Protein AF-A0AAW1JHN3-F1 (afdb_monomer)

Nearest PDB structures (foldseek):
  8clk-assembly1_A  TM=7.741E-01  e=1.069E-08  Homo sapiens
  2z9o-assembly1_B  TM=3.589E-01  e=1.673E+00  Escherichia coli K-12
  6tut-assembly1_O  TM=3.399E-01  e=1.581E+00  Saccharomyces cerevisiae S288C

Secondary structure (DSSP, 8-state):
-------PPPGGGTT-HHHHHHHHHHHHHHHHHHHHHHHHHEEE----HHHHHHHHHHTT--HHHHHHHHHHHHHHHHTGGG-EEHHHHHHHH----SSS-HHHHHHHHHHTTSEEEE-SSS-EEEEGGGGGGTEEE---S--TT---TTSS-EEEEP-TTB-TTS-B-HHHHHHHHHHHHHHHHHSTT-BHHHHHHHTTTS-HHHHHHHHHHHHHTTSEEEEEEE-SS---TTS--PPPEEEE--TTS-TTTEEEEE-TTHHHHHHHTTSS--------S--

Foldseek 3Di:
DDPPPQDADPPVLPPDPVLVVLLVLLQVLLVVLVVVLLLQFKQAPDDDLVVLVVVCVVVVHDPVLSVVLVVQLVVQVVVALVAAFLQRVCVVPVDPDPPDDPQVSVVSCSNVRQWHWDAQQGTGTHGSVRCPVFWADQDPDDPPPDCPPDDRRITGGDDPQADPLQFGNVVRLLVVLCVLLVVCVVPPFDFLVNSCVVPVVDGSRNVVSSVVSLVSLVFKFKWFWDQPDDDDPPDDDTDTDIDGDTSSDDRRRITMGGDPCSVSSSSSNVPPDPDRPPPRSDD

InterPro domains:
  IPR044210 Transcription factor Tfc3-like [PTHR15180] (71-239)

Organism: Popillia japonica (NCBI:txid7064)

Mean predicted aligned error: 10.43 Å

Radius of gyration: 20.86 Å; Cα contacts (8 Å, |Δi|>4): 362; chains: 1; bounding box: 58×56×59 Å

Solvent-accessible surface area (backbone atoms only — not comparable to full-atom values): 16552 Å² total; per-residue (Å²): 135,80,77,82,82,69,80,66,82,58,74,90,52,63,89,38,72,72,49,53,50,48,38,55,50,22,46,57,40,46,52,51,46,49,52,51,50,46,60,72,25,52,46,61,77,76,83,51,74,65,56,54,50,52,56,38,46,76,75,64,42,52,78,64,52,48,52,48,50,54,50,51,52,54,51,28,50,72,52,37,76,77,23,38,41,34,64,58,50,45,72,75,56,74,59,87,52,97,78,53,54,67,64,56,58,52,51,47,39,37,72,75,44,50,32,48,84,43,48,72,86,56,54,19,41,27,32,54,94,43,37,73,86,63,35,46,73,73,72,81,94,66,68,91,86,71,83,68,95,64,88,78,58,46,29,38,43,82,46,100,34,46,45,92,77,48,25,55,39,54,70,57,43,50,52,51,46,49,56,52,49,54,48,40,67,74,40,67,66,42,32,47,49,59,52,41,66,73,45,66,91,53,42,44,46,58,54,50,50,46,50,51,50,36,34,68,56,64,25,34,47,59,28,26,70,45,75,85,59,91,78,51,102,83,51,76,91,74,75,67,46,83,40,76,54,53,88,63,56,57,49,82,57,28,33,40,46,62,44,97,58,20,71,59,43,56,45,18,62,62,64,78,78,80,61,71,52,82,58,42,86,65,133

Structure (mmCIF, N/CA/C/O backbone):
data_AF-A0AAW1JHN3-F1
#
_entry.id   AF-A0AAW1JHN3-F1
#
loop_
_atom_site.group_PDB
_atom_site.id
_atom_site.type_symbol
_atom_site.label_atom_id
_atom_site.label_alt_id
_atom_site.label_comp_id
_atom_site.label_asym_id
_atom_site.label_entity_id
_atom_site.label_seq_id
_atom_site.pdbx_PDB_ins_code
_atom_site.Cartn_x
_atom_s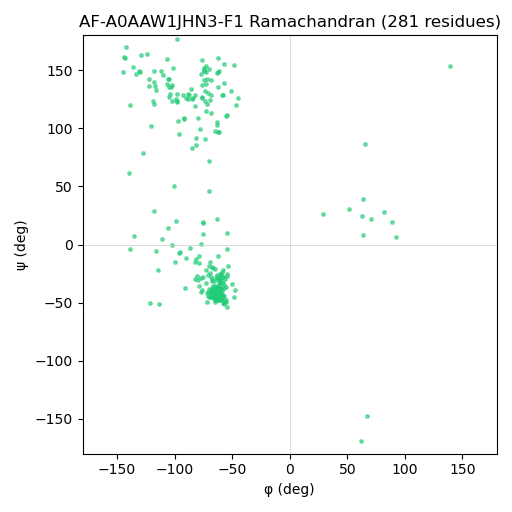ite.Cartn_y
_atom_site.Cartn_z
_atom_site.occupancy
_atom_site.B_iso_or_equiv
_atom_site.auth_seq_id
_atom_site.auth_comp_id
_atom_site.auth_asym_id
_atom_site.auth_atom_id
_atom_site.pdbx_PDB_model_num
ATOM 1 N N . MET A 1 1 ? 13.047 -5.667 31.909 1.00 31.97 1 MET A N 1
ATOM 2 C CA . MET A 1 1 ? 12.194 -6.796 31.485 1.00 31.97 1 MET A CA 1
ATOM 3 C C . MET A 1 1 ? 10.774 -6.249 31.374 1.00 31.97 1 MET A C 1
ATOM 5 O O . MET A 1 1 ? 10.086 -6.163 32.379 1.00 31.97 1 MET A O 1
ATOM 9 N N . TYR A 1 2 ? 10.387 -5.714 30.212 1.00 25.95 2 TYR A N 1
ATOM 10 C CA . TYR A 1 2 ? 9.008 -5.248 30.026 1.00 25.95 2 TYR A CA 1
ATOM 11 C C . TYR A 1 2 ? 8.131 -6.484 29.817 1.00 25.95 2 TYR A C 1
ATOM 13 O O . TYR A 1 2 ? 8.484 -7.304 28.964 1.00 25.95 2 TYR A O 1
ATOM 21 N N . PRO A 1 3 ? 7.042 -6.669 30.583 1.00 33.47 3 PRO A N 1
ATOM 22 C CA . PRO A 1 3 ? 6.115 -7.749 30.302 1.00 33.47 3 PRO A CA 1
ATOM 23 C C . PRO A 1 3 ? 5.601 -7.524 28.883 1.00 33.47 3 PRO A C 1
ATOM 25 O O . PRO A 1 3 ? 5.195 -6.415 28.535 1.00 33.47 3 PRO A O 1
ATOM 28 N N . SER A 1 4 ? 5.669 -8.553 28.038 1.00 38.16 4 SER A N 1
ATOM 29 C CA . SER A 1 4 ? 5.004 -8.513 26.745 1.00 38.16 4 SER A CA 1
ATOM 30 C C . SER A 1 4 ? 3.514 -8.366 27.026 1.00 38.16 4 SER A C 1
ATOM 32 O O . SER A 1 4 ? 2.839 -9.351 27.324 1.00 38.16 4 SER A O 1
ATOM 34 N N . SER A 1 5 ? 3.001 -7.140 26.984 1.00 37.91 5 SER A N 1
ATOM 35 C CA . SER A 1 5 ? 1.572 -6.862 27.015 1.00 37.91 5 SER A CA 1
ATOM 36 C C . SER A 1 5 ? 0.995 -7.319 25.680 1.00 37.91 5 SER A C 1
ATOM 38 O O . SER A 1 5 ? 0.702 -6.533 24.783 1.00 37.91 5 SER A O 1
ATOM 40 N N . THR A 1 6 ? 0.929 -8.633 25.501 1.00 50.59 6 THR A N 1
ATOM 41 C CA . THR A 1 6 ? 0.176 -9.275 24.439 1.00 50.59 6 THR A CA 1
ATOM 42 C C . THR A 1 6 ? -1.279 -8.934 24.684 1.00 50.59 6 THR A C 1
ATOM 44 O O . THR A 1 6 ? -1.886 -9.472 25.610 1.00 50.59 6 THR A O 1
ATOM 47 N N . PHE A 1 7 ? -1.819 -8.030 23.870 1.00 52.81 7 PHE A N 1
ATOM 48 C CA . PHE A 1 7 ? -3.255 -7.842 23.761 1.00 52.81 7 PHE A CA 1
ATOM 49 C C . PHE A 1 7 ? -3.868 -9.203 23.413 1.00 52.81 7 PHE A C 1
ATOM 51 O O . PHE A 1 7 ? -3.603 -9.758 22.345 1.00 52.81 7 PHE A O 1
ATOM 58 N N . ARG A 1 8 ? -4.594 -9.784 24.367 1.00 58.41 8 ARG A N 1
ATOM 59 C CA . ARG A 1 8 ? -5.430 -10.965 24.164 1.00 58.41 8 ARG A CA 1
ATOM 60 C C . ARG A 1 8 ? -6.862 -10.471 24.096 1.00 58.41 8 ARG A C 1
ATOM 62 O O . ARG A 1 8 ? -7.255 -9.630 24.904 1.00 58.41 8 ARG A O 1
ATOM 69 N N . ILE A 1 9 ? -7.619 -10.979 23.130 1.00 62.81 9 ILE A N 1
ATOM 70 C CA . ILE A 1 9 ? -9.059 -10.730 23.081 1.00 62.81 9 ILE A CA 1
ATOM 71 C C . ILE A 1 9 ? -9.640 -11.233 24.409 1.00 62.81 9 ILE A C 1
ATOM 73 O O . ILE A 1 9 ? -9.312 -12.356 24.796 1.00 62.81 9 ILE A O 1
ATOM 77 N N . PRO A 1 10 ? -10.431 -10.418 25.129 1.00 65.88 10 PRO A N 1
ATOM 78 C CA . PRO A 1 10 ? -11.043 -10.832 26.384 1.00 65.88 10 PRO A CA 1
ATOM 79 C C . PRO A 1 10 ? -11.776 -12.166 26.231 1.00 65.88 10 PRO A C 1
ATOM 81 O O . PRO A 1 10 ? -12.582 -12.316 25.312 1.00 65.88 10 PRO A O 1
ATOM 84 N N . ASP A 1 11 ? -11.551 -13.105 27.153 1.00 65.88 11 ASP A N 1
ATOM 85 C CA . ASP A 1 11 ? -12.161 -14.445 27.107 1.00 65.88 11 ASP A CA 1
ATOM 86 C C . ASP A 1 11 ? -13.703 -14.392 27.089 1.00 65.88 11 ASP A C 1
ATOM 88 O O . ASP A 1 11 ? -14.361 -15.294 26.585 1.00 65.88 11 ASP A O 1
ATOM 92 N N . THR A 1 12 ? -14.289 -13.286 27.558 1.00 69.56 12 THR A N 1
ATOM 93 C CA . THR A 1 12 ? -15.733 -12.997 27.541 1.00 69.56 12 THR A CA 1
ATOM 94 C C . THR A 1 12 ? -16.321 -12.740 26.149 1.00 69.56 12 THR A C 1
ATOM 96 O O . THR A 1 12 ? -17.544 -12.713 25.988 1.00 69.56 12 THR A O 1
ATOM 99 N N . LEU A 1 13 ? -15.474 -12.492 25.151 1.00 63.91 13 LEU A N 1
ATOM 100 C CA . LEU A 1 13 ? -15.871 -12.256 23.763 1.00 63.91 13 LEU A CA 1
ATOM 101 C C . LEU A 1 13 ? -15.703 -13.507 22.890 1.00 63.91 13 LEU A C 1
ATOM 103 O O . LEU A 1 13 ? -16.266 -13.561 21.800 1.00 63.91 13 LEU A O 1
ATOM 107 N N . ILE A 1 14 ? -14.962 -14.508 23.365 1.00 63.03 14 ILE A N 1
ATOM 108 C CA . ILE A 1 14 ? -14.702 -15.755 22.642 1.00 63.03 14 ILE A CA 1
ATOM 109 C C . ILE A 1 14 ? -15.975 -16.621 22.664 1.00 63.03 14 ILE A C 1
ATOM 111 O O . ILE A 1 14 ? -16.586 -16.791 23.716 1.00 63.03 14 ILE A O 1
ATOM 115 N N . GLY A 1 15 ? -16.387 -17.149 21.506 1.00 64.31 15 GLY A N 1
ATOM 116 C CA . GLY A 1 15 ? -17.610 -17.954 21.354 1.00 64.31 15 GLY A CA 1
ATOM 117 C C . GLY A 1 15 ? -18.867 -17.168 20.967 1.00 64.31 15 GLY A C 1
ATOM 118 O O . GLY A 1 15 ? -19.956 -17.733 20.940 1.00 64.31 15 GLY A O 1
ATOM 119 N N . LYS A 1 16 ? -18.749 -15.864 20.677 1.00 76.38 16 LYS A N 1
ATOM 120 C CA . LYS A 1 16 ? -19.809 -15.106 19.996 1.00 76.38 16 LYS A CA 1
ATOM 121 C C . LYS A 1 16 ? -19.612 -15.207 18.486 1.00 76.38 16 LYS A C 1
ATOM 123 O O . LYS A 1 16 ? -18.533 -14.861 18.010 1.00 76.38 16 LYS A O 1
ATOM 128 N N . ASP A 1 17 ? -20.665 -15.563 17.752 1.00 77.50 17 ASP A N 1
ATOM 129 C CA . ASP A 1 17 ? -20.629 -15.778 16.294 1.00 77.50 17 ASP A CA 1
ATOM 130 C C . ASP A 1 17 ? -19.942 -14.632 15.529 1.00 77.50 17 ASP A C 1
ATOM 132 O O . ASP A 1 17 ? -19.050 -14.859 14.715 1.00 77.50 17 ASP A O 1
ATOM 136 N N . TRP A 1 18 ? -20.271 -13.379 15.864 1.00 75.69 18 TRP A N 1
ATOM 137 C CA . TRP A 1 18 ? -19.684 -12.198 15.218 1.00 75.69 18 TRP A CA 1
ATOM 138 C C . TRP A 1 18 ? -18.190 -11.997 15.532 1.00 75.69 18 TRP A C 1
ATOM 140 O O . TRP A 1 18 ? -17.460 -11.418 14.731 1.00 75.69 18 TRP A O 1
ATOM 150 N N . VAL A 1 19 ? -17.707 -12.457 16.691 1.00 74.56 19 VAL A N 1
ATOM 151 C CA . VAL A 1 19 ? -16.279 -12.389 17.050 1.00 74.56 19 VAL A CA 1
ATOM 152 C C . VAL A 1 19 ? -15.513 -13.471 16.304 1.00 74.56 19 VAL A C 1
ATOM 154 O O . VAL A 1 19 ? -14.425 -13.206 15.804 1.00 74.56 19 VAL A O 1
ATOM 157 N N . GLU A 1 20 ? -16.074 -14.673 16.183 1.00 74.69 20 GLU A N 1
ATOM 158 C CA . GLU A 1 20 ? -15.456 -15.758 15.416 1.00 74.69 20 GLU A CA 1
ATOM 159 C C . GLU A 1 20 ? -15.352 -15.425 13.925 1.00 74.69 20 GLU A C 1
ATOM 161 O O . GLU A 1 20 ? -14.332 -15.720 13.300 1.00 74.69 20 GLU A O 1
ATOM 166 N N . GLU A 1 21 ? -16.348 -14.732 13.375 1.00 79.38 21 GLU A N 1
ATOM 167 C CA . GLU A 1 21 ? -16.303 -14.200 12.014 1.00 79.38 21 GLU A CA 1
ATOM 168 C C . GLU A 1 21 ? -15.166 -13.181 11.833 1.00 79.38 21 GLU A C 1
ATOM 170 O O . GLU A 1 21 ? -14.357 -13.317 10.915 1.00 79.38 21 GLU A O 1
ATOM 175 N N . ILE A 1 22 ? -15.028 -12.216 12.751 1.00 77.00 22 ILE A N 1
ATOM 176 C CA . ILE A 1 22 ? -13.914 -11.249 12.738 1.00 77.00 22 ILE A CA 1
ATOM 177 C C . ILE A 1 22 ? -12.564 -11.966 12.826 1.00 77.00 22 ILE A C 1
ATOM 179 O O . ILE A 1 22 ? -11.616 -11.589 12.139 1.00 77.00 22 ILE A O 1
ATOM 183 N N . LEU A 1 23 ? -12.465 -13.010 13.648 1.00 73.94 23 LEU A N 1
ATOM 184 C CA . LEU A 1 23 ? -11.237 -13.783 13.816 1.00 73.94 23 LEU A CA 1
ATOM 185 C C . LEU A 1 23 ? -10.870 -14.574 12.561 1.00 73.94 23 LEU A C 1
ATOM 187 O O . LEU A 1 23 ? -9.705 -14.597 12.164 1.00 73.94 23 LEU A O 1
ATOM 191 N N . LYS A 1 24 ? -11.859 -15.195 11.915 1.00 76.69 24 LYS A N 1
ATOM 192 C CA . LYS A 1 24 ? -11.666 -15.914 10.655 1.00 76.69 24 LYS A CA 1
ATOM 193 C C . LYS A 1 24 ? -11.247 -14.956 9.538 1.00 76.69 24 LYS A C 1
ATOM 195 O O . LYS A 1 24 ? -10.279 -15.238 8.835 1.00 76.69 24 LYS A O 1
ATOM 200 N N . ASN A 1 25 ? -11.919 -13.811 9.428 1.00 81.00 25 ASN A N 1
ATOM 201 C CA . ASN A 1 25 ? -11.620 -12.788 8.425 1.00 81.00 25 ASN A CA 1
ATOM 202 C C . ASN A 1 25 ? -10.249 -12.142 8.661 1.00 81.00 25 ASN A C 1
ATOM 204 O O . ASN A 1 25 ? -9.503 -11.922 7.711 1.00 81.00 25 ASN A O 1
ATOM 208 N N . GLY A 1 26 ? -9.878 -11.898 9.921 1.00 76.25 26 GLY A N 1
ATOM 209 C CA . GLY A 1 26 ? -8.575 -11.340 10.283 1.00 76.25 26 GLY A CA 1
ATOM 210 C C . GLY A 1 26 ? -7.397 -12.213 9.847 1.00 76.25 26 GLY A C 1
ATOM 211 O O . GLY A 1 26 ? -6.343 -11.681 9.510 1.00 76.25 26 GLY A O 1
ATOM 212 N N . ARG A 1 27 ? -7.574 -13.541 9.792 1.00 74.19 27 ARG A N 1
ATOM 213 C CA . ARG A 1 27 ? -6.534 -14.465 9.319 1.00 74.19 27 ARG A CA 1
ATOM 214 C C . ARG A 1 27 ? -6.324 -14.372 7.810 1.00 74.19 27 ARG A C 1
ATOM 216 O O . ARG A 1 27 ? -5.195 -14.187 7.381 1.00 74.19 27 ARG A O 1
ATOM 223 N N . VAL A 1 28 ? -7.412 -14.434 7.041 1.00 81.38 28 VAL A N 1
ATOM 224 C CA . VAL A 1 28 ? -7.373 -14.308 5.572 1.00 81.38 28 VAL A CA 1
ATOM 225 C C . VAL A 1 28 ? -6.724 -12.982 5.176 1.00 81.38 28 VAL A C 1
ATOM 227 O O . VAL A 1 28 ? -5.783 -12.959 4.395 1.00 81.38 28 VAL A O 1
ATOM 230 N N . LYS A 1 29 ? -7.138 -11.889 5.825 1.00 83.25 29 LYS A N 1
ATOM 231 C CA . LYS A 1 29 ? -6.564 -10.555 5.610 1.00 83.25 29 LYS A CA 1
ATOM 232 C C . LYS A 1 29 ? -5.102 -10.453 6.049 1.00 83.25 29 LYS A C 1
ATOM 234 O O . LYS A 1 29 ? -4.331 -9.692 5.476 1.00 83.25 29 LYS A O 1
ATOM 239 N N . GLY A 1 30 ? -4.704 -11.207 7.073 1.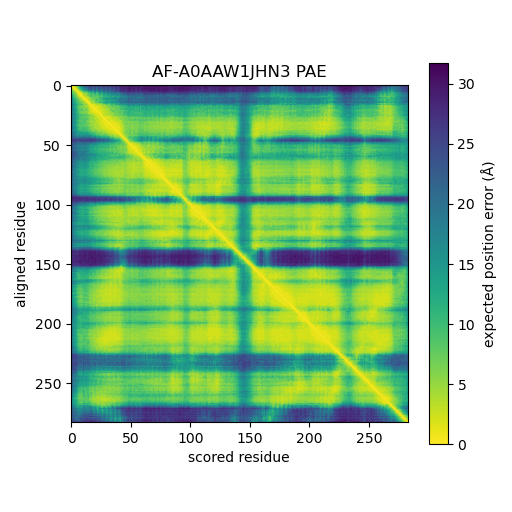00 79.19 30 GLY A N 1
ATOM 240 C CA . GLY A 1 30 ? -3.309 -11.308 7.494 1.00 79.19 30 GLY A CA 1
ATOM 241 C C . GLY A 1 30 ? -2.425 -11.952 6.427 1.00 79.19 30 GLY A C 1
ATOM 242 O O . GLY A 1 30 ? -1.332 -11.449 6.173 1.00 79.19 30 GLY A O 1
ATOM 243 N N . ASP A 1 31 ? -2.910 -13.015 5.786 1.00 80.06 31 ASP A N 1
ATOM 244 C CA . ASP A 1 31 ? -2.211 -13.682 4.683 1.00 80.06 31 ASP A CA 1
ATOM 245 C C . ASP A 1 31 ? -2.167 -12.769 3.438 1.00 80.06 31 ASP A C 1
ATOM 247 O O . ASP A 1 31 ? -1.115 -12.619 2.823 1.00 80.06 31 ASP A O 1
ATOM 251 N N . GLU A 1 32 ? -3.253 -12.044 3.134 1.00 84.75 32 GLU A N 1
ATOM 252 C CA . GLU A 1 32 ? -3.277 -11.018 2.074 1.00 84.75 32 GLU A CA 1
ATOM 253 C C . GLU A 1 32 ? -2.214 -9.931 2.291 1.00 84.75 32 GLU A C 1
ATOM 255 O O . GLU A 1 32 ? -1.489 -9.576 1.364 1.00 84.75 32 GLU A O 1
ATOM 260 N N . ILE A 1 33 ? -2.066 -9.425 3.521 1.00 84.25 33 ILE A N 1
ATOM 261 C CA . ILE A 1 33 ? -1.034 -8.429 3.855 1.00 84.25 33 ILE A CA 1
ATOM 262 C C . ILE A 1 33 ? 0.369 -9.000 3.659 1.00 84.25 33 ILE A C 1
ATOM 264 O O . ILE A 1 33 ? 1.267 -8.288 3.213 1.00 84.25 33 ILE A O 1
ATOM 268 N N . GLN A 1 34 ? 0.584 -10.273 3.987 1.00 81.38 34 GLN A N 1
ATOM 269 C CA . GLN A 1 34 ? 1.879 -10.910 3.765 1.00 81.38 34 GLN A CA 1
ATOM 270 C C . GLN A 1 34 ? 2.202 -11.018 2.279 1.00 81.38 34 GLN A C 1
ATOM 272 O O . GLN A 1 34 ? 3.327 -10.707 1.898 1.00 81.38 34 GLN A O 1
ATOM 277 N N . GLU A 1 35 ? 1.232 -11.387 1.445 1.00 81.31 35 GLU A N 1
ATOM 278 C CA . GLU A 1 35 ? 1.406 -11.416 -0.009 1.00 81.31 35 GLU A CA 1
ATOM 279 C C . GLU A 1 35 ? 1.625 -10.012 -0.592 1.00 81.31 35 GLU A C 1
ATOM 281 O O . GLU A 1 35 ? 2.507 -9.826 -1.433 1.00 81.31 35 GLU A O 1
ATOM 286 N N . MET A 1 36 ? 0.933 -8.989 -0.075 1.00 82.94 36 MET A N 1
ATOM 287 C CA . MET A 1 36 ? 1.215 -7.592 -0.429 1.00 82.94 36 MET A CA 1
ATOM 288 C C . MET A 1 36 ? 2.665 -7.220 -0.099 1.00 82.94 36 MET A C 1
ATOM 290 O O . MET A 1 36 ? 3.392 -6.747 -0.971 1.00 82.94 36 MET A O 1
ATOM 294 N N . ILE A 1 37 ? 3.127 -7.497 1.125 1.00 83.62 37 ILE A N 1
ATOM 295 C CA . ILE A 1 37 ? 4.505 -7.199 1.541 1.00 83.62 37 ILE A CA 1
ATOM 296 C C . ILE A 1 37 ? 5.517 -7.972 0.690 1.00 83.62 37 ILE A C 1
ATOM 298 O O . ILE A 1 37 ? 6.521 -7.392 0.282 1.00 83.62 37 ILE A O 1
ATOM 302 N N . LYS A 1 38 ? 5.263 -9.251 0.390 1.00 78.88 38 LYS A N 1
ATOM 303 C CA . LYS A 1 38 ? 6.112 -10.068 -0.490 1.00 78.88 38 LYS A CA 1
ATOM 304 C C . LYS A 1 38 ? 6.258 -9.430 -1.866 1.00 78.88 38 LYS A C 1
ATOM 306 O O . LYS A 1 38 ? 7.383 -9.218 -2.309 1.00 78.88 38 LYS A O 1
ATOM 311 N N . SER A 1 39 ? 5.138 -9.075 -2.498 1.00 77.88 39 SER A N 1
ATOM 312 C CA . SER A 1 39 ? 5.125 -8.462 -3.832 1.00 77.88 39 SER A CA 1
ATOM 313 C C . SER A 1 39 ? 5.864 -7.121 -3.884 1.00 77.88 39 SER A C 1
ATOM 315 O O . SER A 1 39 ? 6.541 -6.818 -4.859 1.00 77.88 39 SER A O 1
ATOM 317 N N . GLU A 1 40 ? 5.802 -6.329 -2.812 1.00 79.31 40 GLU A N 1
ATOM 318 C CA . GLU A 1 40 ? 6.497 -5.041 -2.738 1.00 79.31 40 GLU A CA 1
ATOM 319 C C . GLU A 1 40 ? 7.980 -5.148 -2.381 1.00 79.31 40 GLU A C 1
ATOM 321 O O . GLU A 1 40 ? 8.764 -4.239 -2.682 1.00 79.31 40 GLU A O 1
ATOM 326 N N . CYS A 1 41 ? 8.351 -6.203 -1.658 1.00 77.00 41 CYS A N 1
ATOM 327 C CA . CYS A 1 41 ? 9.685 -6.371 -1.108 1.00 77.00 41 CYS A CA 1
ATOM 328 C C . CYS A 1 41 ? 10.610 -7.131 -2.060 1.00 77.00 41 CYS A C 1
ATOM 330 O O . CYS A 1 41 ? 11.788 -6.786 -2.172 1.00 77.00 41 CYS A O 1
ATOM 332 N N . ILE A 1 42 ? 10.073 -8.133 -2.755 1.00 74.81 42 ILE A N 1
ATOM 333 C CA . ILE A 1 42 ? 10.808 -8.981 -3.688 1.00 74.81 42 ILE A CA 1
ATOM 334 C C . ILE A 1 42 ? 10.692 -8.373 -5.079 1.00 74.81 42 ILE A C 1
ATOM 336 O O . ILE A 1 42 ? 9.644 -8.431 -5.718 1.00 74.81 42 ILE A O 1
ATOM 340 N N . ILE A 1 43 ? 11.792 -7.819 -5.571 1.00 74.12 43 ILE A N 1
ATOM 341 C CA . ILE A 1 43 ? 11.855 -7.291 -6.928 1.00 74.12 43 ILE A CA 1
ATOM 342 C C . ILE A 1 43 ? 12.470 -8.370 -7.813 1.00 74.12 43 ILE A C 1
ATOM 344 O O . ILE A 1 43 ? 13.669 -8.651 -7.737 1.00 74.12 43 ILE A O 1
ATOM 348 N N . LYS A 1 44 ? 11.619 -8.993 -8.635 1.00 68.31 44 LYS A N 1
ATOM 349 C CA . LYS A 1 44 ? 12.027 -9.929 -9.684 1.00 68.31 44 LYS A CA 1
ATOM 350 C C . LYS A 1 44 ? 12.316 -9.133 -10.954 1.00 68.31 44 LYS A C 1
ATOM 352 O O . LYS A 1 44 ? 11.481 -8.359 -11.404 1.00 68.31 44 LYS A O 1
ATOM 357 N N . ASN A 1 45 ? 13.484 -9.336 -11.556 1.00 63.78 45 ASN A N 1
ATOM 358 C CA . ASN A 1 45 ? 13.871 -8.676 -12.811 1.00 63.78 45 ASN A CA 1
ATOM 359 C C . ASN A 1 45 ? 13.177 -9.258 -14.070 1.00 63.78 45 ASN A C 1
ATOM 361 O O . ASN A 1 45 ? 13.655 -9.059 -15.187 1.00 63.78 45 ASN A O 1
ATOM 365 N N . THR A 1 46 ? 12.062 -9.981 -13.928 1.00 59.12 46 THR A N 1
ATOM 366 C CA . THR A 1 46 ? 11.311 -10.554 -15.055 1.00 59.12 46 THR A CA 1
ATOM 367 C C . THR A 1 46 ? 10.405 -9.491 -15.668 1.00 59.12 46 THR A C 1
ATOM 369 O O . THR A 1 46 ? 9.285 -9.273 -15.222 1.00 59.12 46 THR A O 1
ATOM 372 N N . LEU A 1 47 ? 10.924 -8.788 -16.674 1.00 61.03 47 LEU A N 1
ATOM 373 C CA . LEU A 1 47 ? 10.173 -7.822 -17.471 1.00 61.03 47 LEU A CA 1
ATOM 374 C C . LEU A 1 47 ? 9.577 -8.535 -18.689 1.00 61.03 47 LEU A C 1
ATOM 376 O O . LEU A 1 47 ? 10.307 -8.874 -19.625 1.00 61.03 47 LEU A O 1
ATOM 380 N N . HIS A 1 48 ? 8.262 -8.737 -18.698 1.00 67.19 48 HIS A N 1
ATOM 381 C CA . HIS A 1 48 ? 7.543 -9.190 -19.884 1.00 67.19 48 HIS A CA 1
ATOM 382 C C . HIS A 1 48 ? 6.479 -8.157 -20.259 1.00 67.19 48 HIS A C 1
ATOM 384 O O . HIS A 1 48 ? 5.412 -8.084 -19.659 1.00 67.19 48 HIS A O 1
ATOM 390 N N . ASP A 1 49 ? 6.779 -7.352 -21.282 1.00 71.88 49 ASP A N 1
ATOM 391 C CA . ASP A 1 49 ? 5.851 -6.369 -21.862 1.00 71.88 49 ASP A CA 1
ATOM 392 C C . ASP A 1 49 ? 4.514 -7.019 -22.287 1.00 71.88 49 ASP A C 1
ATOM 394 O O . ASP A 1 49 ? 3.463 -6.379 -22.265 1.00 71.88 49 ASP A O 1
ATOM 398 N N . GLU A 1 50 ? 4.543 -8.315 -22.612 1.00 75.06 50 GLU A N 1
ATOM 399 C CA . GLU A 1 50 ? 3.366 -9.134 -22.920 1.00 75.06 50 GLU A CA 1
ATOM 400 C C . GLU A 1 50 ? 2.456 -9.355 -21.700 1.00 75.06 50 GLU A C 1
ATOM 402 O O . GLU A 1 50 ? 1.234 -9.312 -21.832 1.00 75.06 50 GLU A O 1
ATOM 407 N N . GLU A 1 51 ? 3.017 -9.531 -20.499 1.00 78.62 51 GLU A N 1
ATOM 408 C CA . GLU A 1 51 ? 2.232 -9.680 -19.264 1.00 78.62 51 GLU A CA 1
ATOM 409 C C . GLU A 1 51 ? 1.497 -8.385 -18.914 1.00 78.62 51 GLU A C 1
ATOM 411 O O . GLU A 1 51 ? 0.355 -8.420 -18.453 1.00 78.62 51 GLU A O 1
ATOM 416 N N . VAL A 1 52 ? 2.122 -7.237 -19.187 1.00 78.12 52 VAL A N 1
ATOM 417 C CA . VAL A 1 52 ? 1.522 -5.910 -18.993 1.00 78.12 52 VAL A CA 1
ATOM 418 C C . VAL A 1 52 ? 0.349 -5.705 -19.938 1.00 78.12 52 VAL A C 1
ATOM 420 O O . VAL A 1 52 ? -0.717 -5.275 -19.498 1.00 78.12 52 VAL A O 1
ATOM 423 N N . ALA A 1 53 ? 0.521 -6.045 -21.216 1.00 77.81 53 ALA A N 1
ATOM 424 C CA . ALA A 1 53 ? -0.548 -5.948 -22.203 1.00 77.81 53 ALA A CA 1
ATOM 425 C C . ALA A 1 53 ? -1.729 -6.866 -21.844 1.00 77.81 53 ALA A C 1
ATOM 427 O O . ALA A 1 53 ? -2.866 -6.402 -21.804 1.00 77.81 53 ALA A O 1
ATOM 428 N N . ASN A 1 54 ? -1.462 -8.130 -21.497 1.00 81.12 54 ASN A N 1
ATOM 429 C CA . ASN A 1 54 ? -2.505 -9.085 -21.108 1.00 81.12 54 ASN A CA 1
ATOM 430 C C . ASN A 1 54 ? -3.253 -8.632 -19.843 1.00 81.12 54 ASN A C 1
ATOM 432 O O . ASN A 1 54 ? -4.480 -8.614 -19.827 1.00 81.12 54 ASN A O 1
ATOM 436 N N . SER A 1 55 ? -2.528 -8.166 -18.821 1.00 79.81 55 SER A N 1
ATOM 437 C CA . SER A 1 55 ? -3.137 -7.700 -17.568 1.00 79.81 55 SER A CA 1
ATOM 438 C C . SER A 1 55 ? -3.964 -6.418 -17.740 1.00 79.81 55 SER A C 1
ATOM 440 O O . SER A 1 55 ? -4.922 -6.199 -17.001 1.00 79.81 55 SER A O 1
ATOM 442 N N . LEU A 1 56 ? -3.606 -5.549 -18.694 1.00 79.69 56 LEU A N 1
ATOM 443 C CA . LEU A 1 56 ? -4.400 -4.361 -19.031 1.00 79.69 56 LEU A CA 1
ATOM 444 C C . LEU A 1 56 ? -5.694 -4.740 -19.753 1.00 79.69 56 LEU A C 1
ATOM 446 O O . LEU A 1 56 ? -6.745 -4.184 -19.436 1.00 79.69 56 LEU A O 1
ATOM 450 N N . ILE A 1 57 ? -5.632 -5.709 -20.670 1.00 81.50 57 ILE A N 1
ATOM 451 C CA . ILE A 1 57 ? -6.811 -6.231 -21.376 1.00 81.50 57 ILE A CA 1
ATOM 452 C C . ILE A 1 57 ? -7.782 -6.887 -20.384 1.00 81.50 57 ILE A C 1
ATOM 454 O O . ILE A 1 57 ? -8.985 -6.643 -20.464 1.00 81.50 57 ILE A O 1
ATOM 458 N N . ASP A 1 58 ? -7.275 -7.641 -19.404 1.00 81.50 58 ASP A N 1
ATOM 459 C CA . ASP A 1 58 ? -8.095 -8.293 -18.371 1.00 81.50 58 ASP A CA 1
ATOM 460 C C . ASP A 1 58 ? -8.892 -7.294 -17.510 1.00 81.50 58 ASP A C 1
ATOM 462 O O . ASP A 1 58 ? -9.983 -7.607 -17.031 1.00 81.50 58 ASP A O 1
ATOM 466 N N . ILE A 1 59 ? -8.374 -6.075 -17.331 1.00 79.56 59 ILE A N 1
ATOM 467 C CA . ILE A 1 59 ? -9.023 -4.991 -16.571 1.00 79.56 59 ILE A CA 1
ATOM 468 C C . ILE A 1 59 ? -9.986 -4.174 -17.460 1.00 79.56 59 ILE A C 1
ATOM 470 O O . ILE A 1 59 ? -10.716 -3.315 -16.970 1.00 79.56 59 ILE A O 1
ATOM 474 N N . GLY A 1 60 ? -10.059 -4.485 -18.758 1.00 79.31 60 GLY A N 1
ATOM 475 C CA . GLY A 1 60 ? -10.908 -3.793 -19.727 1.00 79.31 60 GLY A CA 1
ATOM 476 C C . GLY A 1 60 ? -10.240 -2.586 -20.388 1.00 79.31 60 GLY A C 1
ATOM 477 O O . GLY A 1 60 ? -10.941 -1.719 -20.909 1.00 79.31 60 GLY A O 1
ATOM 478 N N . GLY A 1 61 ? -8.906 -2.515 -20.357 1.00 78.81 61 GLY A N 1
ATOM 479 C CA . GLY A 1 61 ? -8.134 -1.495 -21.060 1.00 78.81 61 GLY A CA 1
ATOM 480 C C . GLY A 1 61 ? -8.171 -1.675 -22.577 1.00 78.81 61 GLY A C 1
ATOM 481 O O . GLY A 1 61 ? -8.298 -2.791 -23.086 1.00 78.81 61 GLY A O 1
ATOM 482 N N . ASP A 1 62 ? -8.052 -0.564 -23.300 1.00 82.44 62 ASP A N 1
ATOM 483 C CA . ASP A 1 62 ? -7.948 -0.556 -24.760 1.00 82.44 62 ASP A CA 1
ATOM 484 C C . ASP A 1 62 ? -6.490 -0.434 -25.258 1.00 82.44 62 ASP A C 1
ATOM 486 O O . ASP A 1 62 ? -5.534 -0.296 -24.489 1.00 82.44 62 ASP A O 1
ATOM 490 N N . ASP A 1 63 ? -6.301 -0.476 -26.581 1.00 82.19 63 ASP A N 1
ATOM 491 C CA . ASP A 1 63 ? -4.982 -0.307 -27.208 1.00 82.19 63 ASP A CA 1
ATOM 492 C C . ASP A 1 63 ? -4.336 1.061 -26.899 1.00 82.19 63 ASP A C 1
ATOM 494 O O . ASP A 1 63 ? -3.110 1.198 -26.956 1.00 82.19 63 ASP A O 1
ATOM 498 N N . GLU A 1 64 ? -5.125 2.097 -26.595 1.00 82.25 64 GLU A N 1
ATOM 499 C CA . GLU A 1 64 ? -4.609 3.419 -26.226 1.00 82.25 64 GLU A CA 1
ATOM 500 C C . GLU A 1 64 ? -4.137 3.454 -24.767 1.00 82.25 64 GLU A C 1
ATOM 502 O O . GLU A 1 64 ? -3.096 4.057 -24.488 1.00 82.25 64 GLU A O 1
ATOM 507 N N . ASP A 1 65 ? -4.815 2.750 -23.861 1.00 81.56 65 ASP A N 1
ATOM 508 C CA . ASP A 1 65 ? -4.400 2.547 -22.472 1.00 81.56 65 ASP A CA 1
ATOM 509 C C . ASP A 1 65 ? -3.074 1.773 -22.410 1.00 81.56 65 ASP A C 1
ATOM 511 O O . ASP A 1 65 ? -2.168 2.144 -21.658 1.00 81.56 65 ASP A O 1
ATOM 515 N N . ILE A 1 66 ? -2.896 0.766 -23.274 1.00 83.88 66 ILE A N 1
ATOM 516 C CA . ILE A 1 66 ? -1.625 0.039 -23.426 1.00 83.88 66 ILE A CA 1
ATOM 517 C C . ILE A 1 66 ? -0.515 0.982 -23.910 1.00 83.88 66 ILE A C 1
ATOM 519 O O . ILE A 1 66 ? 0.569 1.040 -23.320 1.00 83.88 66 ILE A O 1
ATOM 523 N N . LYS A 1 67 ? -0.772 1.788 -24.950 1.00 85.81 67 LYS A N 1
ATOM 524 C CA . LYS A 1 67 ? 0.201 2.794 -25.420 1.00 85.81 67 LYS A CA 1
ATOM 525 C C . LYS A 1 67 ? 0.529 3.816 -24.335 1.00 85.81 67 LYS A C 1
ATOM 527 O O . LYS A 1 67 ? 1.677 4.258 -24.248 1.00 85.81 67 LYS A O 1
ATOM 532 N N . LEU A 1 68 ? -0.451 4.221 -23.529 1.00 85.50 68 LEU A N 1
ATOM 533 C CA . LEU A 1 68 ? -0.241 5.133 -22.412 1.00 85.50 68 LEU A CA 1
ATOM 534 C C . LEU A 1 68 ? 0.631 4.486 -21.332 1.00 85.50 68 LEU A C 1
ATOM 536 O O . LEU A 1 68 ? 1.593 5.118 -20.895 1.00 85.50 68 LEU A O 1
ATOM 540 N N . ALA A 1 69 ? 0.359 3.237 -20.952 1.00 85.44 69 ALA A N 1
ATOM 541 C CA . ALA A 1 69 ? 1.167 2.493 -19.992 1.00 85.44 69 ALA A CA 1
ATOM 542 C C . ALA A 1 69 ? 2.637 2.434 -20.437 1.00 85.44 69 ALA A C 1
ATOM 544 O O . ALA A 1 69 ? 3.527 2.819 -19.676 1.00 85.44 69 ALA A O 1
ATOM 545 N N . PHE A 1 70 ? 2.905 2.098 -21.703 1.00 87.12 70 PHE A N 1
ATOM 546 C CA . PHE A 1 70 ? 4.270 2.104 -22.243 1.00 87.12 70 PHE A CA 1
ATOM 547 C C . PHE A 1 70 ? 4.902 3.502 -22.291 1.00 87.12 70 PHE A C 1
ATOM 549 O O . PHE A 1 70 ? 6.103 3.647 -22.047 1.00 87.12 70 PHE A O 1
ATOM 556 N N . LYS A 1 71 ? 4.128 4.562 -22.564 1.00 88.56 71 LYS A N 1
ATOM 557 C CA . LYS A 1 71 ? 4.624 5.947 -22.460 1.00 88.56 71 LYS A CA 1
ATOM 558 C C . LYS A 1 71 ? 5.018 6.296 -21.024 1.00 88.56 71 LYS A C 1
ATOM 560 O O . LYS A 1 71 ? 6.064 6.913 -20.832 1.00 88.56 71 LYS A O 1
ATOM 565 N N . ILE A 1 72 ? 4.224 5.885 -20.034 1.00 88.75 72 ILE A N 1
ATOM 566 C CA . ILE A 1 72 ? 4.517 6.091 -18.609 1.00 88.75 72 ILE A CA 1
ATOM 567 C C . ILE A 1 72 ? 5.788 5.330 -18.217 1.00 88.75 72 ILE A C 1
ATOM 569 O O . ILE A 1 72 ? 6.689 5.925 -17.630 1.00 88.75 72 ILE A O 1
ATOM 573 N N . VAL A 1 73 ? 5.910 4.054 -18.595 1.00 88.38 73 VAL A N 1
ATOM 574 C CA . VAL A 1 73 ? 7.108 3.232 -18.337 1.00 88.38 73 VAL A CA 1
ATOM 575 C C . VAL A 1 73 ? 8.360 3.877 -18.922 1.00 88.38 73 VAL A C 1
ATOM 577 O O . VAL A 1 73 ? 9.342 4.075 -18.205 1.00 88.38 73 VAL A O 1
ATOM 580 N N . ASN A 1 74 ? 8.315 4.297 -20.188 1.00 89.00 74 ASN A N 1
ATOM 581 C CA . ASN A 1 74 ? 9.441 4.973 -20.832 1.00 89.00 74 ASN A CA 1
ATOM 582 C C . ASN A 1 74 ? 9.787 6.311 -20.165 1.00 89.00 74 ASN A C 1
ATOM 584 O O . ASN A 1 74 ? 10.965 6.636 -20.014 1.00 89.00 74 ASN A O 1
ATOM 588 N N . TYR A 1 75 ? 8.780 7.072 -19.731 1.00 89.62 75 TYR A N 1
ATOM 589 C CA . TYR A 1 75 ? 8.991 8.328 -19.019 1.00 89.62 75 TYR A CA 1
ATOM 590 C C . TYR A 1 75 ? 9.672 8.113 -17.663 1.00 89.62 75 TYR A C 1
ATOM 592 O O . TYR A 1 75 ? 10.670 8.768 -17.367 1.00 89.62 75 TYR A O 1
ATOM 600 N N . VAL A 1 76 ? 9.189 7.159 -16.859 1.00 88.19 76 VAL A N 1
ATOM 601 C CA . VAL A 1 76 ? 9.795 6.827 -15.559 1.00 88.19 76 VAL A CA 1
ATOM 602 C C . VAL A 1 76 ? 11.219 6.300 -15.746 1.00 88.19 76 VAL A C 1
ATOM 604 O O . VAL A 1 76 ? 12.116 6.703 -15.008 1.00 88.19 76 VAL A O 1
ATOM 607 N N . LYS A 1 77 ? 11.458 5.476 -16.772 1.00 87.44 77 LYS A N 1
ATOM 608 C CA . LYS A 1 77 ? 12.794 4.971 -17.115 1.00 87.44 77 LYS A CA 1
ATOM 609 C C . LYS A 1 77 ? 13.764 6.096 -17.492 1.00 87.44 77 LYS A C 1
ATOM 611 O O . LYS A 1 77 ? 14.904 6.088 -17.045 1.00 87.44 77 LYS A O 1
ATOM 616 N N . HIS A 1 78 ? 13.316 7.093 -18.257 1.00 89.06 78 HIS A N 1
ATOM 617 C CA . HIS A 1 78 ? 14.144 8.248 -18.625 1.00 89.06 78 HIS A CA 1
ATOM 618 C C . HIS A 1 78 ? 14.552 9.104 -17.411 1.00 89.06 78 HIS A C 1
ATOM 620 O O . HIS A 1 78 ? 15.594 9.756 -17.428 1.00 89.06 78 HIS A O 1
ATOM 626 N N . MET A 1 79 ? 13.747 9.112 -16.348 1.00 87.00 79 MET A N 1
ATOM 627 C CA . MET A 1 79 ? 14.023 9.881 -15.126 1.00 87.00 79 MET A CA 1
ATOM 628 C C . MET A 1 79 ? 15.060 9.196 -14.216 1.00 87.00 79 MET A C 1
ATOM 630 O O . MET A 1 79 ? 15.578 9.821 -13.286 1.00 87.00 79 MET A O 1
ATOM 634 N N . GLY A 1 80 ? 15.413 7.941 -14.515 1.00 85.88 80 GLY A N 1
ATOM 635 C CA . GLY A 1 80 ? 16.510 7.217 -13.884 1.00 85.88 80 GLY A CA 1
ATOM 636 C C . GLY A 1 80 ? 16.269 6.905 -12.397 1.00 85.88 80 GLY A C 1
ATOM 637 O O . GLY A 1 80 ? 15.123 6.710 -11.975 1.00 85.88 80 GLY A O 1
ATOM 638 N N . PRO A 1 81 ? 17.327 6.867 -11.564 1.00 83.50 81 PRO A N 1
ATOM 639 C CA . PRO A 1 81 ? 17.262 6.313 -10.208 1.00 83.50 81 PRO A CA 1
ATOM 640 C C . PRO A 1 81 ? 16.443 7.157 -9.227 1.00 83.50 81 PRO A C 1
ATOM 642 O O . PRO A 1 81 ? 16.016 6.658 -8.186 1.00 83.50 81 PRO A O 1
ATOM 645 N N . TYR A 1 82 ? 16.201 8.433 -9.535 1.00 82.25 82 TYR A N 1
ATOM 646 C CA . TYR A 1 82 ? 15.405 9.325 -8.688 1.00 82.25 82 TYR A CA 1
ATOM 647 C C . TYR A 1 82 ? 13.896 9.112 -8.831 1.00 82.25 82 TYR A C 1
ATOM 649 O O . TYR A 1 82 ? 13.146 9.579 -7.965 1.00 82.25 82 TYR A O 1
ATOM 657 N N . GLY A 1 83 ? 13.472 8.425 -9.897 1.00 87.12 83 GLY A N 1
ATOM 658 C CA . GLY A 1 83 ? 12.074 8.181 -10.224 1.00 87.12 83 GLY A CA 1
ATOM 659 C C . GLY A 1 83 ? 11.269 9.449 -10.493 1.00 87.12 83 GLY A C 1
ATOM 660 O O . GLY A 1 83 ? 11.798 10.556 -10.598 1.00 87.12 83 GLY A O 1
ATOM 661 N N . VAL A 1 84 ? 9.955 9.268 -10.573 1.00 90.75 84 VAL A N 1
ATOM 662 C CA . VAL A 1 84 ? 8.972 10.327 -10.833 1.00 90.75 84 VAL A CA 1
ATOM 663 C C . VAL A 1 84 ? 8.068 10.477 -9.623 1.00 90.75 84 VAL A C 1
ATOM 665 O O . VAL A 1 84 ? 7.577 9.478 -9.098 1.00 90.75 84 VAL A O 1
ATOM 668 N N . SER A 1 85 ? 7.826 11.707 -9.166 1.00 89.88 85 SER A N 1
ATOM 669 C CA . SER A 1 85 ? 6.831 11.938 -8.113 1.00 89.88 85 SER A CA 1
ATOM 670 C C . SER A 1 85 ? 5.410 11.774 -8.649 1.00 89.88 85 SER A C 1
ATOM 672 O O . SER A 1 85 ? 5.117 12.096 -9.801 1.00 89.88 85 SER A O 1
ATOM 674 N N . THR A 1 86 ? 4.485 11.326 -7.806 1.00 86.81 86 THR A N 1
ATOM 675 C CA . THR A 1 86 ? 3.077 11.175 -8.205 1.00 86.81 86 THR A CA 1
ATOM 676 C C . THR A 1 86 ? 2.443 12.490 -8.676 1.00 86.81 86 THR A C 1
ATOM 678 O O . THR A 1 86 ? 1.632 12.487 -9.604 1.00 86.81 86 THR A O 1
ATOM 681 N N . ALA A 1 87 ? 2.869 13.627 -8.118 1.00 85.44 87 ALA A N 1
ATOM 682 C CA . ALA A 1 87 ? 2.453 14.959 -8.554 1.00 85.44 87 ALA A CA 1
ATOM 683 C C . ALA A 1 87 ? 2.984 15.333 -9.952 1.00 85.44 87 ALA A C 1
ATOM 685 O O . ALA A 1 87 ? 2.260 15.938 -10.744 1.00 85.44 87 ALA A O 1
ATOM 686 N N . GLU A 1 88 ? 4.233 14.986 -10.280 1.00 87.00 88 GLU A N 1
ATOM 687 C CA . GLU A 1 88 ? 4.799 15.180 -11.625 1.00 87.00 88 GLU A CA 1
ATOM 688 C C . GLU A 1 88 ? 4.123 14.271 -12.648 1.00 87.00 88 GLU A C 1
ATOM 690 O O . GLU A 1 88 ? 3.777 14.735 -13.735 1.00 87.00 88 GLU A O 1
ATOM 695 N N . LEU A 1 89 ? 3.872 13.011 -12.277 1.00 87.38 89 LEU A N 1
ATOM 696 C CA . LEU A 1 89 ? 3.168 12.060 -13.130 1.00 87.38 89 LEU A CA 1
ATOM 697 C C . LEU A 1 89 ? 1.756 12.559 -13.451 1.00 87.38 89 LEU A C 1
ATOM 699 O O . LEU A 1 89 ? 1.376 12.603 -14.619 1.00 87.38 89 LEU A O 1
ATOM 703 N N . LYS A 1 90 ? 1.017 13.025 -12.434 1.00 85.88 90 LYS A N 1
ATOM 704 C CA . LYS A 1 90 ? -0.282 13.679 -12.625 1.00 85.88 90 LYS A CA 1
ATOM 705 C C . LYS A 1 90 ? -0.166 14.857 -13.588 1.00 85.88 90 LYS A C 1
ATOM 707 O O . LYS A 1 90 ? -0.925 14.914 -14.538 1.00 85.88 90 LYS A O 1
ATOM 712 N N . LYS A 1 91 ? 0.788 15.775 -13.403 1.00 84.94 91 LYS A N 1
ATOM 713 C CA . LYS A 1 91 ? 0.942 16.950 -14.286 1.00 84.94 91 LYS A CA 1
ATOM 714 C C . LYS A 1 91 ? 1.229 16.585 -15.746 1.00 84.94 91 LYS A C 1
ATOM 716 O O . LYS A 1 91 ? 0.735 17.272 -16.634 1.00 84.94 91 LYS A O 1
ATOM 721 N N . GLN A 1 92 ? 2.028 15.548 -15.988 1.00 84.25 92 GLN A N 1
ATOM 722 C CA . GLN A 1 92 ? 2.401 15.100 -17.335 1.00 84.25 92 GLN A CA 1
ATOM 723 C C . GLN A 1 92 ? 1.283 14.326 -18.040 1.00 84.25 92 GLN A C 1
ATOM 725 O O . GLN A 1 92 ? 1.073 14.504 -19.238 1.00 84.25 92 GLN A O 1
ATOM 730 N N . PHE A 1 93 ? 0.556 13.486 -17.303 1.00 81.81 93 PHE A N 1
ATOM 731 C CA . PHE A 1 93 ? -0.398 12.529 -17.865 1.00 81.81 93 PHE A CA 1
ATOM 732 C C . PHE A 1 93 ? -1.839 12.776 -17.400 1.00 81.81 93 PHE A C 1
ATOM 734 O O . PHE A 1 93 ? -2.624 11.834 -17.344 1.00 81.81 93 PHE A O 1
ATOM 741 N N . LEU A 1 94 ? -2.213 14.025 -17.081 1.00 68.69 94 LEU A N 1
ATOM 742 C CA . LEU A 1 94 ? -3.572 14.410 -16.656 1.00 68.69 94 LEU A CA 1
ATOM 743 C C . LEU A 1 94 ? -4.607 14.344 -17.803 1.00 68.69 94 LEU A C 1
ATOM 745 O O . LEU A 1 94 ? -5.396 15.266 -18.009 1.00 68.69 94 LEU A O 1
ATOM 749 N N . PHE A 1 95 ? -4.605 13.268 -18.579 1.00 58.56 95 PHE A N 1
ATOM 750 C CA . PHE A 1 95 ? -5.609 12.992 -19.591 1.00 58.56 95 PHE A CA 1
ATOM 751 C C . PHE A 1 95 ? -6.628 12.022 -18.994 1.00 58.56 95 PHE A C 1
ATOM 753 O O . PHE A 1 95 ? -6.257 10.993 -18.437 1.00 58.56 95 PHE A O 1
ATOM 760 N N . LYS A 1 96 ? -7.922 12.347 -19.106 1.00 54.44 96 LYS A N 1
ATOM 761 C CA . LYS A 1 96 ? -8.976 11.335 -18.985 1.00 54.44 96 LYS A CA 1
ATOM 762 C C . LYS A 1 96 ? -8.805 10.380 -20.165 1.00 54.44 96 LYS A C 1
ATOM 764 O O . LYS A 1 96 ? -9.216 10.702 -21.280 1.00 54.44 96 LYS A O 1
ATOM 769 N N . THR A 1 97 ? -8.144 9.254 -19.945 1.00 54.00 97 THR A N 1
ATOM 770 C CA . THR A 1 97 ? -8.243 8.105 -20.843 1.00 54.00 97 THR A CA 1
ATOM 771 C C . THR A 1 97 ? -9.683 7.608 -20.847 1.00 54.00 97 THR A C 1
ATOM 773 O O . THR A 1 97 ? -10.438 7.840 -19.902 1.00 54.00 97 THR A O 1
ATOM 776 N N . HIS A 1 98 ? -10.118 7.081 -21.989 1.00 56.78 98 HIS A N 1
ATOM 777 C CA . HIS A 1 98 ? -11.541 6.889 -22.270 1.00 56.78 98 HIS A CA 1
ATOM 778 C C . HIS A 1 98 ? -12.164 5.785 -21.400 1.00 56.78 98 HIS A C 1
ATOM 780 O O . HIS A 1 98 ? -13.360 5.874 -21.126 1.00 56.78 98 HIS A O 1
ATOM 786 N N . ASN A 1 99 ? -11.349 4.831 -20.917 1.00 60.53 99 ASN A N 1
ATOM 787 C CA . ASN A 1 99 ? -11.800 3.680 -20.132 1.00 60.53 99 ASN A CA 1
ATOM 788 C C . ASN A 1 99 ? -11.156 3.578 -18.742 1.00 60.53 99 ASN A C 1
ATOM 790 O O . ASN A 1 99 ? -11.895 3.457 -17.768 1.00 60.53 99 ASN A O 1
ATOM 794 N N . LEU A 1 100 ? -9.824 3.658 -18.628 1.00 71.56 100 LEU A N 1
ATOM 795 C CA . LEU A 1 100 ? -9.128 3.508 -17.342 1.00 71.56 100 LEU A CA 1
ATOM 796 C C . LEU A 1 100 ? -8.616 4.836 -16.786 1.00 71.56 100 LEU A C 1
ATOM 798 O O . LEU A 1 100 ? -8.109 5.683 -17.522 1.00 71.56 100 LEU A O 1
ATOM 802 N N . GLU A 1 101 ? -8.690 5.023 -15.470 1.00 81.00 101 GLU A N 1
ATOM 803 C CA . GLU A 1 101 ? -8.040 6.157 -14.811 1.00 81.00 101 GLU A CA 1
ATOM 804 C C . GLU A 1 101 ? -6.517 5.945 -14.736 1.00 81.00 101 GLU A C 1
ATOM 806 O O . GLU A 1 101 ? -6.029 4.832 -14.538 1.00 81.00 101 GLU A O 1
ATOM 811 N N . LEU A 1 102 ? -5.733 7.033 -14.775 1.00 83.69 102 LEU A N 1
ATOM 812 C CA . LEU A 1 102 ? -4.266 6.990 -14.607 1.00 83.69 102 LEU A CA 1
ATOM 813 C C . LEU A 1 102 ? -3.834 6.198 -13.358 1.00 83.69 102 LEU A C 1
ATOM 815 O O . LEU A 1 102 ? -2.787 5.548 -13.345 1.00 83.69 102 LEU A O 1
ATOM 819 N N . TYR A 1 103 ? -4.641 6.260 -12.300 1.00 85.00 103 TYR A N 1
ATOM 820 C CA . TYR A 1 103 ? -4.438 5.497 -11.076 1.00 85.00 103 TYR A CA 1
ATOM 821 C C . TYR A 1 103 ? -4.471 3.982 -11.298 1.00 85.00 103 TYR A C 1
ATOM 823 O O . TYR A 1 103 ? -3.617 3.285 -10.757 1.00 85.00 103 TYR A O 1
ATOM 831 N N . GLU A 1 104 ? -5.421 3.477 -12.082 1.00 85.31 104 GLU A N 1
ATOM 832 C CA . GLU A 1 104 ? -5.618 2.042 -12.302 1.00 85.31 104 GLU A CA 1
ATOM 833 C C . GLU A 1 104 ? -4.442 1.458 -13.081 1.00 85.31 104 GLU A C 1
ATOM 835 O O . GLU A 1 104 ? -3.852 0.464 -12.656 1.00 85.31 104 GLU A O 1
ATOM 840 N N . ILE A 1 105 ? -4.014 2.161 -14.135 1.00 85.81 105 ILE A N 1
ATOM 841 C CA . ILE A 1 105 ? -2.817 1.819 -14.913 1.00 85.81 105 ILE A CA 1
ATOM 842 C C . ILE A 1 105 ? -1.578 1.829 -14.008 1.00 85.81 105 ILE A C 1
ATOM 844 O O . ILE A 1 105 ? -0.787 0.889 -14.005 1.00 85.81 105 ILE A O 1
ATOM 848 N N . THR A 1 106 ? -1.414 2.873 -13.191 1.00 87.50 106 THR A N 1
ATOM 849 C CA . THR A 1 106 ? -0.261 2.994 -12.285 1.00 87.50 106 THR A CA 1
ATOM 850 C C . THR A 1 106 ? -0.233 1.866 -11.252 1.00 87.50 106 THR A C 1
ATOM 852 O O . THR A 1 106 ? 0.818 1.275 -11.010 1.00 87.50 106 THR A O 1
ATOM 855 N N . ASN A 1 107 ? -1.379 1.537 -10.658 1.00 87.44 107 ASN A N 1
ATOM 856 C CA . ASN A 1 107 ? -1.498 0.442 -9.702 1.00 87.44 107 ASN A CA 1
ATOM 857 C C . ASN A 1 107 ? -1.198 -0.912 -10.334 1.00 87.44 107 ASN A C 1
ATOM 859 O O . ASN A 1 107 ? -0.563 -1.747 -9.694 1.00 87.44 107 ASN A O 1
ATOM 863 N N . LEU A 1 108 ? -1.641 -1.135 -11.570 1.00 85.75 108 LEU A N 1
ATOM 864 C CA . LEU A 1 108 ? -1.336 -2.359 -12.293 1.00 85.75 108 LEU A CA 1
ATOM 865 C C . LEU A 1 108 ? 0.171 -2.505 -12.516 1.00 85.75 108 LEU A C 1
ATOM 867 O O . LEU A 1 108 ? 0.735 -3.551 -12.212 1.00 85.75 108 LEU A O 1
ATOM 871 N N . LEU A 1 109 ? 0.835 -1.439 -12.966 1.00 86.19 109 LEU A N 1
ATOM 872 C CA . LEU A 1 109 ? 2.285 -1.437 -13.182 1.00 86.19 109 LEU A CA 1
ATOM 873 C C . LEU A 1 109 ? 3.068 -1.686 -11.882 1.00 86.19 109 LEU A C 1
ATOM 875 O O . LEU A 1 109 ? 4.123 -2.318 -11.909 1.00 86.19 109 LEU A O 1
ATOM 879 N N . ILE A 1 110 ? 2.545 -1.237 -10.736 1.00 86.88 110 ILE A N 1
ATOM 880 C CA . ILE A 1 110 ? 3.104 -1.569 -9.417 1.00 86.88 110 ILE A CA 1
ATOM 881 C C . ILE A 1 110 ? 2.869 -3.049 -9.081 1.00 86.88 110 ILE A C 1
ATOM 883 O O . ILE A 1 110 ? 3.800 -3.715 -8.643 1.00 86.88 110 ILE A O 1
ATOM 887 N N . LYS A 1 111 ? 1.662 -3.582 -9.312 1.00 83.88 111 LYS A N 1
ATOM 888 C CA . LYS A 1 111 ? 1.314 -4.987 -9.020 1.00 83.88 111 LYS A CA 1
ATOM 889 C C . LYS A 1 111 ? 2.107 -5.992 -9.852 1.00 83.88 111 LYS A C 1
ATOM 891 O O . LYS A 1 111 ? 2.519 -7.014 -9.320 1.00 83.88 111 LYS A O 1
ATOM 896 N N . ILE A 1 112 ? 2.328 -5.694 -11.132 1.00 82.19 112 ILE A N 1
ATOM 897 C CA . ILE A 1 112 ? 3.176 -6.502 -12.025 1.00 82.19 112 ILE A CA 1
ATOM 898 C C . ILE A 1 112 ? 4.649 -6.418 -11.594 1.00 82.19 112 ILE A C 1
ATOM 900 O O . ILE A 1 112 ? 5.456 -7.274 -11.936 1.00 82.19 112 ILE A O 1
ATOM 904 N N . GLY A 1 113 ? 5.009 -5.398 -10.809 1.00 76.81 113 GLY A N 1
ATOM 905 C CA . GLY A 1 113 ? 6.373 -5.190 -10.354 1.00 76.81 113 GLY A CA 1
ATOM 906 C C . GLY A 1 113 ? 7.241 -4.490 -11.394 1.00 76.81 113 GLY A C 1
ATOM 907 O O . GLY A 1 113 ? 8.445 -4.688 -11.385 1.00 76.81 113 GLY A O 1
ATOM 908 N N . MET A 1 114 ? 6.673 -3.657 -12.279 1.00 82.69 114 MET A N 1
ATOM 909 C CA . MET A 1 114 ? 7.454 -2.756 -13.147 1.00 82.69 114 MET A CA 1
ATOM 910 C C . MET A 1 114 ? 7.917 -1.495 -12.414 1.00 82.69 114 MET A C 1
ATOM 912 O O . MET A 1 114 ? 8.971 -0.926 -12.729 1.00 82.69 114 MET A O 1
ATOM 916 N N . PHE A 1 115 ? 7.129 -1.056 -11.433 1.00 86.94 115 PHE A N 1
ATOM 917 C CA . PHE A 1 115 ? 7.454 0.068 -10.568 1.00 86.94 115 PHE A CA 1
ATOM 918 C C . PHE A 1 115 ? 7.458 -0.357 -9.112 1.00 86.94 115 PHE A C 1
ATOM 920 O O . PHE A 1 115 ? 6.576 -1.084 -8.663 1.00 86.94 115 PHE A O 1
ATOM 927 N N . PHE A 1 116 ? 8.385 0.200 -8.340 1.00 85.19 116 PHE A N 1
ATOM 928 C CA . PHE A 1 116 ? 8.311 0.148 -6.886 1.00 85.19 116 PHE A CA 1
ATOM 929 C C . PHE A 1 116 ? 8.203 1.554 -6.298 1.00 85.19 116 PHE A C 1
ATOM 931 O O . PHE A 1 116 ? 8.704 2.545 -6.837 1.00 85.19 116 PHE A O 1
ATOM 938 N N . ARG A 1 117 ? 7.512 1.627 -5.159 1.00 88.94 117 ARG A N 1
ATOM 939 C CA . ARG A 1 117 ? 7.227 2.869 -4.435 1.00 88.94 117 ARG A CA 1
ATOM 940 C C . ARG A 1 117 ? 8.403 3.232 -3.534 1.00 88.94 117 ARG A C 1
ATOM 942 O O . ARG A 1 117 ? 8.803 2.426 -2.694 1.00 88.94 117 ARG A O 1
ATOM 949 N N . THR A 1 118 ? 8.934 4.439 -3.660 1.00 86.75 118 THR A N 1
ATOM 950 C CA . THR A 1 118 ? 9.991 4.983 -2.792 1.00 86.75 118 THR A CA 1
ATOM 951 C C . THR A 1 118 ? 9.760 6.468 -2.529 1.00 86.75 118 THR A C 1
ATOM 953 O O . THR A 1 118 ? 8.888 7.069 -3.139 1.00 86.75 118 THR A O 1
ATOM 956 N N . GLY A 1 119 ? 10.494 7.079 -1.602 1.00 83.00 119 GLY A N 1
ATOM 957 C CA . GLY A 1 119 ? 10.403 8.517 -1.341 1.00 83.00 119 GLY A CA 1
ATOM 958 C C . GLY A 1 119 ? 10.438 8.895 0.136 1.00 83.00 119 GLY A C 1
ATOM 959 O O . GLY A 1 119 ? 10.083 8.117 1.019 1.00 83.00 119 GLY A O 1
ATOM 960 N N . VAL A 1 120 ? 10.906 10.119 0.395 1.00 79.81 120 VAL A N 1
ATOM 961 C CA . VAL A 1 120 ? 11.071 10.687 1.748 1.00 79.81 120 VAL A CA 1
ATOM 962 C C . VAL A 1 120 ? 10.144 11.878 1.994 1.00 79.81 120 VAL A C 1
ATOM 964 O O . VAL A 1 120 ? 9.860 12.194 3.140 1.00 79.81 120 VAL A O 1
ATOM 967 N N . ARG A 1 121 ? 9.672 12.544 0.934 1.00 78.88 121 ARG A N 1
ATOM 968 C CA . ARG A 1 121 ? 8.750 13.686 1.020 1.00 78.88 121 ARG A CA 1
ATOM 969 C C . ARG A 1 121 ? 7.394 13.333 0.423 1.00 78.88 121 ARG A C 1
ATOM 971 O O . ARG A 1 121 ? 6.390 13.464 1.101 1.00 78.88 121 ARG A O 1
ATOM 978 N N . ASP A 1 122 ? 7.428 12.807 -0.795 1.00 82.19 122 ASP A N 1
ATOM 979 C CA . ASP A 1 122 ? 6.268 12.394 -1.580 1.00 82.19 122 ASP A CA 1
ATOM 980 C C . ASP A 1 122 ? 6.498 10.966 -2.089 1.00 82.19 122 ASP A C 1
ATOM 982 O O . ASP A 1 122 ? 7.645 10.495 -2.115 1.00 82.19 122 ASP A O 1
ATOM 986 N N . ILE A 1 123 ? 5.436 10.285 -2.524 1.00 88.62 123 ILE A N 1
ATOM 987 C CA . ILE A 1 123 ? 5.575 8.989 -3.196 1.00 88.62 123 ILE A CA 1
ATOM 988 C C . ILE A 1 123 ? 6.231 9.210 -4.559 1.00 88.62 123 ILE A C 1
ATOM 990 O O . ILE A 1 123 ? 5.797 10.034 -5.367 1.00 88.62 123 ILE A O 1
ATOM 994 N N . ARG A 1 124 ? 7.290 8.450 -4.810 1.00 90.44 124 ARG A N 1
ATOM 995 C CA . ARG A 1 124 ? 8.001 8.362 -6.077 1.00 90.44 124 ARG A CA 1
ATOM 996 C C . ARG A 1 124 ? 7.909 6.953 -6.625 1.00 90.44 124 ARG A C 1
ATOM 998 O O . ARG A 1 124 ? 8.032 5.975 -5.888 1.00 90.44 124 ARG A O 1
ATOM 1005 N N . LEU A 1 125 ? 7.721 6.873 -7.930 1.00 89.06 125 LEU A N 1
ATOM 1006 C CA . LEU A 1 125 ? 7.726 5.632 -8.682 1.00 89.06 125 LEU A CA 1
ATOM 1007 C C . LEU A 1 125 ? 9.071 5.516 -9.385 1.00 89.06 125 LEU A C 1
ATOM 1009 O O . LEU A 1 125 ? 9.469 6.424 -10.117 1.00 89.06 125 LEU A O 1
ATOM 1013 N N . VAL A 1 126 ? 9.776 4.420 -9.127 1.00 88.75 126 VAL A N 1
ATOM 1014 C CA . VAL A 1 126 ? 11.059 4.107 -9.759 1.00 88.75 126 VAL A CA 1
ATOM 1015 C C . VAL A 1 126 ? 10.892 2.833 -10.572 1.00 88.75 126 VAL A C 1
ATOM 1017 O O . VAL A 1 126 ? 10.255 1.880 -10.121 1.00 88.75 126 VAL A O 1
ATOM 1020 N N . HIS A 1 127 ? 11.450 2.837 -11.780 1.00 87.94 127 HIS A N 1
ATOM 1021 C CA . HIS A 1 127 ? 11.455 1.675 -12.658 1.00 87.94 127 HIS A CA 1
ATOM 1022 C C . HIS A 1 127 ? 12.409 0.597 -12.133 1.00 87.94 127 HIS A C 1
ATOM 1024 O O . HIS A 1 127 ? 13.495 0.910 -11.644 1.00 87.94 127 HIS A O 1
ATOM 1030 N N . VAL A 1 128 ? 12.030 -0.676 -12.271 1.00 82.81 128 VAL A N 1
ATOM 1031 C CA . VAL A 1 128 ? 12.822 -1.813 -11.768 1.00 82.81 128 VAL A CA 1
ATOM 1032 C C . VAL A 1 128 ? 14.238 -1.882 -12.335 1.00 82.81 128 VAL A C 1
ATOM 1034 O O . VAL A 1 128 ? 15.133 -2.321 -11.625 1.00 82.81 128 VAL A O 1
ATOM 1037 N N . SER A 1 129 ? 14.497 -1.368 -13.540 1.00 80.44 129 SER A N 1
ATOM 1038 C CA . SER A 1 129 ? 15.875 -1.294 -14.068 1.00 80.44 129 SER A CA 1
ATOM 1039 C C . SER A 1 129 ? 16.834 -0.502 -13.176 1.00 80.44 129 SER A C 1
ATOM 1041 O O . SER A 1 129 ? 18.023 -0.780 -13.177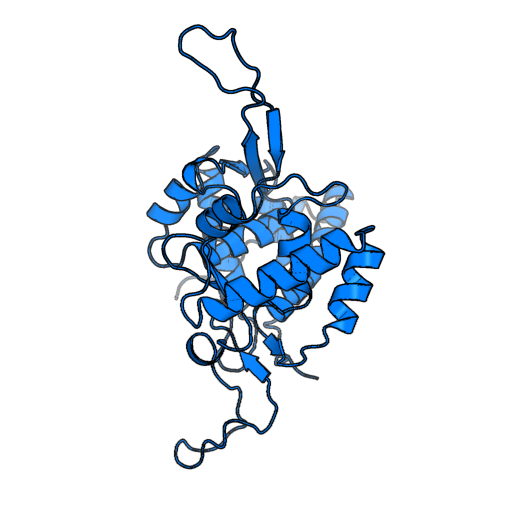 1.00 80.44 129 SER A O 1
ATOM 1043 N N . GLU A 1 130 ? 16.323 0.460 -12.406 1.00 80.38 130 GLU A N 1
ATOM 1044 C CA . GLU A 1 130 ? 17.113 1.316 -11.516 1.00 80.38 130 GLU A CA 1
ATOM 1045 C C . GLU A 1 130 ? 17.060 0.829 -10.055 1.00 80.38 130 GLU A C 1
ATOM 1047 O O . GLU A 1 130 ? 17.303 1.590 -9.111 1.00 80.38 130 GLU A O 1
ATOM 1052 N N . ASN A 1 131 ? 16.702 -0.443 -9.837 1.00 74.56 131 ASN A N 1
ATOM 1053 C CA . ASN A 1 131 ? 16.515 -1.009 -8.502 1.00 74.56 131 ASN A CA 1
ATOM 1054 C C . ASN A 1 131 ? 17.806 -1.067 -7.674 1.00 74.56 131 ASN A C 1
ATOM 1056 O O . ASN A 1 131 ? 17.716 -1.093 -6.445 1.00 74.56 131 ASN A O 1
ATOM 1060 N N . GLU A 1 132 ? 18.988 -1.041 -8.297 1.00 74.00 132 GLU A N 1
ATOM 1061 C CA . GLU A 1 132 ? 20.273 -1.228 -7.613 1.00 74.00 132 GLU A CA 1
ATOM 1062 C C . GLU A 1 132 ? 20.498 -0.218 -6.488 1.00 74.00 132 GLU A C 1
ATOM 1064 O O . GLU A 1 132 ? 21.028 -0.558 -5.433 1.00 74.00 132 GLU A O 1
ATOM 1069 N N . THR A 1 133 ? 20.014 1.009 -6.682 1.00 77.81 133 THR A N 1
ATOM 1070 C CA . THR A 1 133 ? 20.152 2.100 -5.707 1.00 77.81 133 THR A CA 1
ATOM 1071 C C . THR A 1 133 ? 19.253 1.906 -4.479 1.00 77.81 133 THR A C 1
ATOM 1073 O O . THR A 1 133 ? 19.505 2.472 -3.415 1.00 77.81 133 THR A O 1
ATOM 1076 N N . TRP A 1 134 ? 18.189 1.114 -4.611 1.00 78.62 134 TRP A N 1
ATOM 1077 C CA . TRP A 1 134 ? 17.100 1.024 -3.634 1.00 78.62 134 TRP A CA 1
ATOM 1078 C C . TRP A 1 134 ? 16.960 -0.354 -2.982 1.00 78.62 134 TRP A C 1
ATOM 1080 O O . TRP A 1 134 ? 16.146 -0.518 -2.069 1.00 78.62 134 TRP A O 1
ATOM 1090 N N . THR A 1 135 ? 17.737 -1.338 -3.435 1.00 79.19 135 THR A N 1
ATOM 1091 C CA . THR A 1 135 ? 17.583 -2.747 -3.060 1.00 79.19 135 THR A CA 1
ATOM 1092 C C . THR A 1 135 ? 18.918 -3.407 -2.750 1.00 79.19 135 THR A C 1
ATOM 1094 O O . THR A 1 135 ? 19.956 -3.028 -3.293 1.00 79.19 135 THR A O 1
ATOM 1097 N N . ILE A 1 136 ? 18.880 -4.436 -1.907 1.00 78.38 136 ILE A N 1
ATOM 1098 C CA . ILE A 1 136 ? 20.032 -5.273 -1.570 1.00 78.38 136 ILE A CA 1
ATOM 1099 C C . ILE A 1 136 ? 19.890 -6.619 -2.285 1.00 78.38 136 ILE A C 1
ATOM 1101 O O . ILE A 1 136 ? 18.803 -7.190 -2.307 1.00 78.38 136 ILE A O 1
ATOM 1105 N N . GLY A 1 137 ? 20.974 -7.120 -2.879 1.00 69.00 137 GLY A N 1
ATOM 1106 C CA . GLY A 1 137 ? 21.010 -8.483 -3.412 1.00 69.00 137 GLY A CA 1
ATOM 1107 C C . GLY A 1 137 ? 21.017 -9.505 -2.275 1.00 69.00 137 GLY A C 1
ATOM 1108 O O . GLY A 1 137 ? 21.801 -9.371 -1.334 1.00 69.00 137 GLY A O 1
ATOM 1109 N N . LEU A 1 138 ? 20.134 -10.497 -2.349 1.00 64.12 138 LEU A N 1
ATOM 1110 C CA . LEU A 1 138 ? 20.165 -11.664 -1.472 1.00 64.12 138 LEU A CA 1
ATOM 1111 C C . LEU A 1 138 ? 21.140 -12.675 -2.085 1.00 64.12 138 LEU A C 1
ATOM 1113 O O . LEU A 1 138 ? 20.725 -13.547 -2.838 1.00 64.12 138 LEU A O 1
ATOM 1117 N N . ASP A 1 139 ? 22.438 -12.518 -1.832 1.00 57.19 139 ASP A N 1
ATOM 1118 C CA . ASP A 1 139 ? 23.414 -13.548 -2.198 1.00 57.19 139 ASP A CA 1
ATOM 1119 C C . ASP A 1 139 ? 23.622 -14.503 -1.008 1.00 57.19 139 ASP A C 1
ATOM 1121 O O . ASP A 1 139 ? 23.899 -14.066 0.114 1.00 57.19 139 ASP A O 1
ATOM 1125 N N . ASP A 1 140 ? 23.494 -15.807 -1.276 1.00 49.78 140 ASP A N 1
ATOM 1126 C CA . ASP A 1 140 ? 23.800 -16.927 -0.376 1.00 49.78 140 ASP A CA 1
ATOM 1127 C C . ASP A 1 140 ? 25.167 -16.755 0.304 1.00 49.78 140 ASP A C 1
ATOM 1129 O O . ASP A 1 140 ? 26.182 -16.715 -0.386 1.00 49.78 140 ASP A O 1
ATOM 1133 N N . GLU A 1 141 ? 25.186 -16.695 1.642 1.00 50.34 141 GLU A N 1
ATOM 1134 C CA . GLU A 1 141 ? 26.274 -17.019 2.595 1.00 50.34 141 GLU A CA 1
ATOM 1135 C C . GLU A 1 141 ? 27.764 -16.861 2.184 1.00 50.34 141 GLU A C 1
ATOM 1137 O O . GLU A 1 141 ? 28.635 -17.524 2.754 1.00 50.34 141 GLU A O 1
ATOM 1142 N N . ARG A 1 142 ? 28.139 -15.986 1.246 1.00 44.34 142 ARG A N 1
ATOM 1143 C CA . ARG A 1 142 ? 29.542 -15.839 0.825 1.00 44.34 142 ARG A CA 1
ATOM 1144 C C . ARG A 1 142 ? 30.204 -14.607 1.444 1.00 44.34 142 ARG A C 1
ATOM 1146 O O . ARG A 1 142 ? 29.601 -13.535 1.506 1.00 44.34 142 ARG A O 1
ATOM 1153 N N . PRO A 1 143 ? 31.461 -14.733 1.917 1.00 39.72 143 PRO A N 1
ATOM 1154 C CA . PRO A 1 143 ? 32.209 -13.615 2.473 1.00 39.72 143 PRO A CA 1
ATOM 1155 C C . PRO A 1 143 ? 32.426 -12.513 1.426 1.00 39.72 143 PRO A C 1
ATOM 1157 O O . PRO A 1 143 ? 32.573 -12.773 0.235 1.00 39.72 143 PRO A O 1
ATOM 1160 N N . ILE A 1 144 ? 32.496 -11.276 1.925 1.00 44.97 144 ILE A N 1
ATOM 1161 C CA . ILE A 1 144 ? 32.447 -9.967 1.235 1.00 44.97 144 ILE A CA 1
ATOM 1162 C C . ILE A 1 144 ? 33.488 -9.782 0.098 1.00 44.97 144 ILE A C 1
ATOM 1164 O O . ILE A 1 144 ? 33.483 -8.768 -0.594 1.00 44.97 144 ILE A O 1
ATOM 1168 N N . SER A 1 145 ? 34.385 -10.739 -0.139 1.00 44.38 145 SER A N 1
ATOM 1169 C CA . SER A 1 145 ? 35.461 -10.646 -1.131 1.00 44.38 145 SER A CA 1
ATOM 1170 C C . SER A 1 145 ? 35.115 -11.143 -2.541 1.00 44.38 145 SER A C 1
ATOM 1172 O O . SER A 1 145 ? 35.889 -10.873 -3.453 1.00 44.38 145 SER A O 1
ATOM 1174 N N . GLU A 1 146 ? 33.987 -11.826 -2.761 1.00 42.59 146 GLU A N 1
ATOM 1175 C CA . GLU A 1 146 ? 33.599 -12.334 -4.093 1.00 42.59 146 GLU A CA 1
ATOM 1176 C C . GLU A 1 146 ? 32.090 -12.162 -4.347 1.00 42.59 146 GLU A C 1
ATOM 1178 O O . GLU A 1 146 ? 31.347 -13.127 -4.520 1.00 42.59 146 GLU A O 1
ATOM 1183 N N . ILE A 1 147 ? 31.616 -10.913 -4.344 1.00 40.78 147 ILE A N 1
ATOM 1184 C CA . ILE A 1 147 ? 30.223 -10.583 -4.675 1.00 40.78 147 ILE A CA 1
ATOM 1185 C C . ILE A 1 147 ? 30.068 -10.639 -6.197 1.00 40.78 147 ILE A C 1
ATOM 1187 O O . ILE A 1 147 ? 30.451 -9.716 -6.917 1.00 40.78 147 ILE A O 1
ATOM 1191 N N . ASN A 1 148 ? 29.527 -11.747 -6.694 1.00 38.62 148 ASN A N 1
ATOM 1192 C CA . ASN A 1 148 ? 29.133 -11.897 -8.087 1.00 38.62 148 ASN A CA 1
ATOM 1193 C C . ASN A 1 148 ? 27.632 -11.578 -8.180 1.00 38.62 148 ASN A C 1
ATOM 1195 O O . ASN A 1 148 ? 26.801 -12.441 -7.923 1.00 38.62 148 ASN A O 1
ATOM 1199 N N . LEU A 1 149 ? 27.319 -10.323 -8.523 1.00 47.34 149 LEU A N 1
ATOM 1200 C CA . LEU A 1 149 ? 26.016 -9.624 -8.465 1.00 47.34 149 LEU A CA 1
ATOM 1201 C C . LEU A 1 149 ? 24.803 -10.270 -9.183 1.00 47.34 149 LEU A C 1
ATOM 1203 O O . LEU A 1 149 ? 23.772 -9.617 -9.314 1.00 47.34 149 LEU A O 1
ATOM 1207 N N . ASN A 1 150 ? 24.883 -11.511 -9.669 1.00 45.97 150 ASN A N 1
ATOM 1208 C CA . ASN A 1 150 ? 23.956 -12.036 -10.678 1.00 45.97 150 ASN A CA 1
ATOM 1209 C C . ASN A 1 150 ? 23.410 -13.454 -10.431 1.00 45.97 150 ASN A C 1
ATOM 1211 O O . ASN A 1 150 ? 22.769 -13.990 -11.331 1.00 45.97 150 ASN A O 1
ATOM 1215 N N . SER A 1 151 ? 23.646 -14.103 -9.283 1.00 45.28 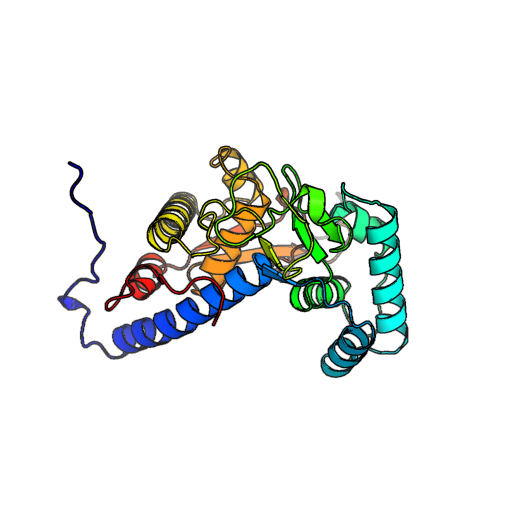151 SER A N 1
ATOM 1216 C CA . SER A 1 151 ? 23.385 -15.556 -9.220 1.00 45.28 151 SER A CA 1
ATOM 1217 C C . SER A 1 151 ? 21.930 -16.002 -8.977 1.00 45.28 151 SER A C 1
ATOM 1219 O O . SER A 1 151 ? 21.628 -17.149 -9.286 1.00 45.28 151 SER A O 1
ATOM 1221 N N . LEU A 1 152 ? 21.001 -15.109 -8.593 1.00 50.91 152 LEU A N 1
ATOM 1222 C CA . LEU A 1 152 ? 19.545 -15.383 -8.648 1.00 50.91 152 LEU A CA 1
ATOM 1223 C C . LEU A 1 152 ? 18.663 -14.216 -9.134 1.00 50.91 152 LEU A C 1
ATOM 1225 O O . LEU A 1 152 ? 17.461 -14.389 -9.306 1.00 50.91 152 LEU A O 1
ATOM 1229 N N . GLY A 1 153 ? 19.222 -13.029 -9.404 1.00 57.75 153 GLY A N 1
ATOM 1230 C CA . GLY A 1 153 ? 18.464 -11.887 -9.949 1.00 57.75 153 GLY A CA 1
ATOM 1231 C C . GLY A 1 153 ? 17.354 -11.333 -9.039 1.00 57.75 153 GLY A C 1
ATOM 1232 O O . GLY A 1 153 ? 16.579 -10.484 -9.483 1.00 57.75 153 GLY A O 1
ATOM 1233 N N . ILE A 1 154 ? 17.277 -11.794 -7.787 1.00 66.44 154 ILE A N 1
ATOM 1234 C CA . ILE A 1 154 ? 16.277 -11.389 -6.798 1.00 66.44 154 ILE A CA 1
ATOM 1235 C C . ILE A 1 154 ? 16.883 -10.335 -5.881 1.00 66.44 154 ILE A C 1
ATOM 1237 O O . ILE A 1 154 ? 17.945 -10.519 -5.281 1.00 66.44 154 ILE A O 1
ATOM 1241 N N . ARG A 1 155 ? 16.202 -9.192 -5.792 1.00 75.56 155 ARG A N 1
ATOM 1242 C CA . ARG A 1 155 ? 16.654 -8.049 -5.001 1.00 75.56 155 ARG A CA 1
ATOM 1243 C C . ARG A 1 155 ? 15.601 -7.673 -3.972 1.00 75.56 155 ARG A C 1
ATOM 1245 O O . ARG A 1 155 ? 14.412 -7.614 -4.276 1.00 75.56 155 ARG A O 1
ATOM 1252 N N . LEU A 1 156 ? 16.054 -7.399 -2.753 1.00 79.44 156 LEU A N 1
ATOM 1253 C CA . LEU A 1 156 ? 15.210 -7.082 -1.611 1.00 79.44 156 LEU A CA 1
ATOM 1254 C C . LEU A 1 156 ? 15.121 -5.569 -1.408 1.00 79.44 156 LEU A C 1
ATOM 1256 O O . LEU A 1 156 ? 16.131 -4.894 -1.180 1.00 79.44 156 LEU A O 1
ATOM 1260 N N . LYS A 1 157 ? 13.906 -5.026 -1.426 1.00 83.94 157 LYS A N 1
ATOM 1261 C CA .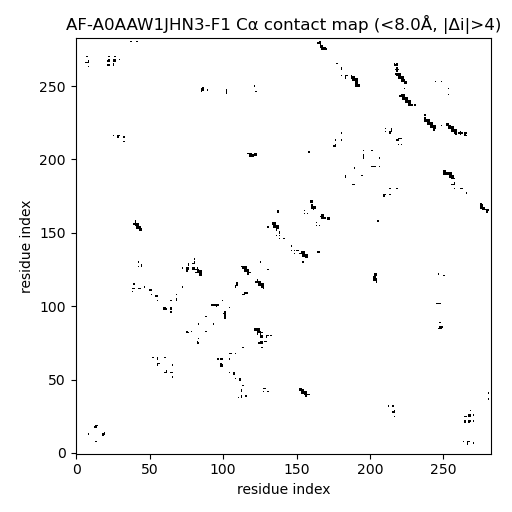 LYS A 1 157 ? 13.632 -3.657 -0.983 1.00 83.94 157 LYS A CA 1
ATOM 1262 C C . LYS A 1 157 ? 13.637 -3.599 0.542 1.00 83.94 157 LYS A C 1
ATOM 1264 O O . LYS A 1 157 ? 12.884 -4.302 1.212 1.00 83.94 157 LYS A O 1
ATOM 1269 N N . LEU A 1 158 ? 14.447 -2.704 1.099 1.00 81.94 158 LEU A N 1
ATOM 1270 C CA . LEU A 1 158 ? 14.523 -2.517 2.545 1.00 81.94 158 LEU A CA 1
ATOM 1271 C C . LEU A 1 158 ? 13.243 -1.892 3.104 1.00 81.94 158 LEU A C 1
ATOM 1273 O O . LEU A 1 158 ? 12.873 -0.779 2.724 1.00 81.94 158 LEU A O 1
ATOM 1277 N N . MET A 1 159 ? 12.633 -2.574 4.072 1.00 84.75 159 MET A N 1
ATOM 1278 C CA . MET A 1 159 ? 11.506 -2.071 4.858 1.00 84.75 159 MET A CA 1
ATOM 1279 C C . MET A 1 159 ? 11.788 -2.261 6.355 1.00 84.75 159 MET A C 1
ATOM 1281 O O . MET A 1 159 ? 12.425 -3.249 6.722 1.00 84.75 159 MET A O 1
ATOM 1285 N N . PRO A 1 160 ? 11.296 -1.381 7.249 1.00 86.81 160 PRO A N 1
ATOM 1286 C CA . PRO A 1 160 ? 11.601 -1.465 8.684 1.00 86.81 160 PRO A CA 1
ATOM 1287 C C . PRO A 1 160 ? 11.181 -2.779 9.364 1.00 86.81 160 PRO A C 1
ATOM 1289 O O . PRO A 1 160 ? 11.715 -3.136 10.413 1.00 86.81 160 PRO A O 1
ATOM 1292 N N . TRP A 1 161 ? 10.204 -3.484 8.794 1.00 87.81 161 TRP A N 1
ATOM 1293 C CA . TRP A 1 161 ? 9.682 -4.755 9.295 1.00 87.81 161 TRP A CA 1
ATOM 1294 C C . TRP A 1 161 ? 10.196 -5.982 8.536 1.00 87.81 161 TRP A C 1
ATOM 1296 O O . TRP A 1 161 ? 9.839 -7.097 8.905 1.00 87.81 161 TRP A O 1
ATOM 1306 N N . VAL A 1 162 ? 11.039 -5.813 7.516 1.00 83.50 162 VAL A N 1
ATOM 1307 C CA . VAL A 1 162 ? 11.636 -6.930 6.776 1.00 83.50 162 VAL A CA 1
ATOM 1308 C C . VAL A 1 162 ? 13.090 -7.098 7.207 1.00 83.50 162 VAL A C 1
ATOM 1310 O O . VAL A 1 162 ? 13.861 -6.141 7.265 1.00 83.50 162 VAL A O 1
ATOM 1313 N N . ARG A 1 163 ? 13.463 -8.326 7.565 1.00 81.25 163 ARG A N 1
ATOM 1314 C CA . ARG A 1 163 ? 14.836 -8.691 7.923 1.00 81.25 163 ARG A CA 1
ATOM 1315 C C . ARG A 1 163 ? 15.696 -8.808 6.658 1.00 81.25 163 ARG A C 1
ATOM 1317 O O . ARG A 1 163 ? 15.183 -9.036 5.571 1.00 81.25 163 ARG A O 1
ATOM 1324 N N . ILE A 1 164 ? 17.018 -8.705 6.810 1.00 75.94 164 ILE A N 1
ATOM 1325 C CA . ILE A 1 164 ? 17.973 -8.752 5.683 1.00 75.94 164 ILE A CA 1
ATOM 1326 C C . ILE A 1 164 ? 17.898 -10.082 4.923 1.00 75.94 164 ILE A C 1
ATOM 1328 O O . ILE A 1 164 ? 18.106 -10.097 3.723 1.00 75.94 164 ILE A O 1
ATOM 1332 N N . ASN A 1 165 ? 17.539 -11.175 5.597 1.00 66.50 165 ASN A N 1
ATOM 1333 C CA . ASN A 1 165 ? 17.313 -12.485 4.979 1.00 66.50 165 ASN A CA 1
ATOM 1334 C C . ASN A 1 165 ? 15.983 -12.587 4.204 1.00 66.50 165 ASN A C 1
ATOM 1336 O O . ASN A 1 165 ? 15.571 -13.691 3.869 1.00 66.50 165 ASN A O 1
ATOM 1340 N N . GLY A 1 166 ? 15.259 -11.479 4.008 1.00 67.62 166 GLY A N 1
ATOM 1341 C CA . GLY A 1 166 ? 13.940 -11.505 3.388 1.00 67.62 166 GLY A CA 1
ATOM 1342 C C . GLY A 1 166 ? 12.919 -12.278 4.225 1.00 67.62 166 GLY A C 1
ATOM 1343 O O . GLY A 1 166 ? 12.122 -13.021 3.681 1.00 67.62 166 GLY A O 1
ATOM 1344 N N . THR A 1 167 ? 12.943 -12.160 5.554 1.00 73.38 167 THR A N 1
ATOM 1345 C CA . THR A 1 167 ? 11.845 -12.671 6.400 1.00 73.38 167 THR A CA 1
ATOM 1346 C C . THR A 1 167 ? 11.070 -11.517 7.016 1.00 73.38 167 THR A C 1
ATOM 1348 O O . THR A 1 167 ? 11.634 -10.472 7.359 1.00 73.38 167 THR A O 1
ATOM 1351 N N . LEU A 1 168 ? 9.761 -11.694 7.179 1.00 80.00 168 LEU A N 1
ATOM 1352 C CA . LEU A 1 168 ? 8.898 -10.686 7.781 1.00 80.00 168 LEU A CA 1
ATOM 1353 C C . LEU A 1 168 ? 8.967 -10.754 9.310 1.00 80.00 168 LEU A C 1
ATOM 1355 O O . LEU A 1 168 ? 8.561 -11.734 9.933 1.00 80.00 168 LEU A O 1
ATOM 1359 N N . ASN A 1 169 ? 9.403 -9.668 9.942 1.00 84.50 169 ASN A N 1
ATOM 1360 C CA . ASN A 1 169 ? 9.294 -9.509 11.384 1.00 84.50 169 ASN A CA 1
ATOM 1361 C C . ASN A 1 169 ? 7.879 -9.040 11.747 1.00 84.50 169 ASN A C 1
ATOM 1363 O O . ASN A 1 169 ? 7.614 -7.844 11.916 1.00 84.50 169 ASN A O 1
ATOM 1367 N N . LEU A 1 170 ? 6.971 -10.008 11.894 1.00 80.62 170 LEU A N 1
ATOM 1368 C CA . LEU A 1 170 ? 5.566 -9.769 12.227 1.00 80.62 170 LEU A CA 1
ATOM 1369 C C . LEU A 1 170 ? 5.403 -8.945 13.504 1.00 80.62 170 LEU A C 1
ATOM 1371 O O . LEU A 1 170 ? 4.534 -8.080 13.579 1.00 80.62 170 LEU A O 1
ATOM 1375 N N . LYS A 1 171 ? 6.261 -9.156 14.506 1.00 82.50 171 LYS A N 1
ATOM 1376 C CA . LYS A 1 171 ? 6.206 -8.397 15.759 1.00 82.50 171 LYS A CA 1
ATOM 1377 C C . LYS A 1 171 ? 6.493 -6.911 15.544 1.00 82.50 171 LYS A C 1
ATOM 1379 O O . LYS A 1 171 ? 5.799 -6.073 16.116 1.00 82.50 171 LYS A O 1
ATOM 1384 N N . VAL A 1 172 ? 7.512 -6.579 14.751 1.00 87.69 172 VAL A N 1
ATOM 1385 C CA . VAL A 1 172 ? 7.853 -5.182 14.439 1.00 87.69 172 VAL A CA 1
ATOM 1386 C C . VAL A 1 172 ? 6.759 -4.543 13.592 1.00 87.69 172 VAL A C 1
ATOM 1388 O O . VAL A 1 172 ? 6.319 -3.446 13.933 1.00 87.69 172 VAL A O 1
ATOM 1391 N N . LEU A 1 173 ? 6.268 -5.246 12.565 1.00 88.38 173 LEU A N 1
ATOM 1392 C CA . LEU A 1 173 ? 5.149 -4.786 11.739 1.00 88.38 173 LEU A CA 1
ATOM 1393 C C . LEU A 1 173 ? 3.921 -4.457 12.601 1.00 88.38 173 LEU A C 1
ATOM 1395 O O . LEU A 1 173 ? 3.418 -3.337 12.572 1.00 88.38 173 LEU A O 1
ATOM 1399 N N . GLN A 1 174 ? 3.485 -5.406 13.431 1.00 85.75 174 GLN A N 1
ATOM 1400 C CA . GLN A 1 174 ? 2.319 -5.251 14.303 1.00 85.75 174 GLN A CA 1
ATOM 1401 C C . GLN A 1 174 ? 2.478 -4.103 15.297 1.00 85.75 174 GLN A C 1
ATOM 1403 O O . GLN A 1 174 ? 1.531 -3.355 15.527 1.00 85.75 174 GLN A O 1
ATOM 1408 N N . ASN A 1 175 ? 3.664 -3.946 15.887 1.00 88.44 175 ASN A N 1
ATOM 1409 C CA . ASN A 1 175 ? 3.921 -2.844 16.809 1.00 88.44 175 ASN A CA 1
ATOM 1410 C C . ASN A 1 175 ? 3.771 -1.492 16.103 1.00 88.44 175 ASN A C 1
ATOM 1412 O O . ASN A 1 175 ? 3.137 -0.595 16.653 1.00 88.44 175 ASN A O 1
ATOM 1416 N N . TRP A 1 176 ? 4.302 -1.354 14.886 1.00 91.69 176 TRP A N 1
ATOM 1417 C CA . TRP A 1 176 ? 4.139 -0.132 14.099 1.00 91.69 176 TRP A CA 1
ATOM 1418 C C . TRP A 1 176 ? 2.683 0.117 13.710 1.00 91.69 176 TRP A C 1
ATOM 1420 O O . TRP A 1 176 ? 2.181 1.219 13.929 1.00 91.69 176 TRP A O 1
ATOM 1430 N N . MET A 1 177 ? 1.980 -0.910 13.228 1.00 90.50 177 MET A N 1
ATOM 1431 C CA . MET A 1 177 ? 0.552 -0.826 12.910 1.00 90.50 177 MET A CA 1
ATOM 1432 C C . MET A 1 177 ? -0.275 -0.404 14.131 1.00 90.50 177 MET A C 1
ATOM 1434 O O . MET A 1 177 ? -1.125 0.475 14.023 1.00 90.50 177 MET A O 1
ATOM 1438 N N . TYR A 1 178 ? 0.002 -0.968 15.310 1.00 90.56 178 TYR A N 1
ATOM 1439 C CA . TYR A 1 178 ? -0.694 -0.616 16.547 1.00 90.56 178 TYR A CA 1
ATOM 1440 C C . TYR A 1 178 ? -0.410 0.819 16.986 1.00 90.56 178 TYR A C 1
ATOM 1442 O O . TYR A 1 178 ? -1.328 1.532 17.380 1.00 90.56 178 TYR A O 1
ATOM 1450 N N . VAL A 1 179 ? 0.848 1.261 16.913 1.00 91.38 179 VAL A N 1
ATOM 1451 C CA . VAL A 1 179 ? 1.237 2.624 17.294 1.00 91.38 179 VAL A CA 1
ATOM 1452 C C . VAL A 1 179 ? 0.575 3.660 16.381 1.00 91.38 179 VAL A C 1
ATOM 1454 O O . VAL A 1 179 ? 0.058 4.662 16.881 1.00 91.38 179 VAL A O 1
ATOM 1457 N N . ILE A 1 180 ? 0.539 3.411 15.068 1.00 91.75 180 ILE A N 1
ATOM 1458 C CA . ILE A 1 180 ? -0.157 4.281 14.112 1.00 91.75 180 ILE A CA 1
ATOM 1459 C C . ILE A 1 180 ? -1.661 4.264 14.385 1.00 91.75 180 ILE A C 1
ATOM 1461 O O . ILE A 1 180 ? -2.258 5.326 14.549 1.00 91.75 180 ILE A O 1
ATOM 1465 N N . LEU A 1 181 ? -2.268 3.081 14.515 1.00 91.25 181 LEU A N 1
ATOM 1466 C CA . LEU A 1 181 ? -3.703 2.951 14.760 1.00 91.25 181 LEU A CA 1
ATOM 1467 C C . LEU A 1 181 ? -4.132 3.638 16.066 1.00 91.25 181 LEU A C 1
ATOM 1469 O O . LEU A 1 181 ? -5.121 4.367 16.083 1.00 91.25 181 LEU A O 1
ATOM 1473 N N . ALA A 1 182 ? -3.377 3.454 17.151 1.00 91.19 182 ALA A N 1
ATOM 1474 C CA . ALA A 1 182 ? -3.640 4.094 18.438 1.00 91.19 182 ALA A CA 1
ATOM 1475 C C . ALA A 1 182 ? -3.582 5.625 18.340 1.00 91.19 182 ALA A C 1
ATOM 1477 O O . ALA A 1 182 ? -4.378 6.323 18.974 1.00 91.19 182 ALA A O 1
ATOM 1478 N N . HIS A 1 183 ? -2.667 6.157 17.528 1.00 90.94 183 HIS A N 1
ATOM 1479 C CA . HIS A 1 183 ? -2.618 7.585 17.259 1.00 90.94 183 HIS A CA 1
ATOM 1480 C C . HIS A 1 183 ? -3.827 8.055 16.438 1.00 90.94 183 HIS A C 1
ATOM 1482 O O . HIS A 1 183 ? -4.461 9.030 16.833 1.00 90.94 183 HIS A O 1
ATOM 1488 N N . CYS A 1 184 ? -4.210 7.339 15.376 1.00 90.38 184 CYS A N 1
ATOM 1489 C CA . CYS A 1 184 ? -5.402 7.666 14.584 1.00 90.38 184 CYS A CA 1
ATOM 1490 C C . CYS A 1 184 ? -6.699 7.616 15.416 1.00 90.38 184 CYS A C 1
ATOM 1492 O O . CYS A 1 184 ? -7.608 8.408 15.189 1.00 90.38 184 CYS A O 1
ATOM 1494 N N . LEU A 1 185 ? -6.780 6.725 16.411 1.00 90.06 185 LEU A N 1
ATOM 1495 C CA . LEU A 1 185 ? -7.903 6.665 17.357 1.00 90.06 185 LEU A CA 1
ATOM 1496 C C . LEU A 1 185 ? -7.897 7.828 18.358 1.00 90.06 185 LEU A C 1
ATOM 1498 O O . LEU A 1 185 ? -8.953 8.290 18.779 1.00 90.06 185 LEU A O 1
ATOM 1502 N N . SER A 1 186 ? -6.711 8.300 18.750 1.00 89.38 186 SER A N 1
ATOM 1503 C CA . SER A 1 186 ? -6.558 9.432 19.675 1.00 89.38 186 SER A CA 1
ATOM 1504 C C . SER A 1 186 ? -6.805 10.780 18.989 1.00 89.38 186 SER A C 1
ATOM 1506 O O . SER A 1 186 ? -7.223 11.741 19.633 1.00 89.38 186 SER A O 1
ATOM 1508 N N . CYS A 1 187 ? -6.526 10.860 17.689 1.00 87.00 187 CYS A N 1
ATOM 1509 C CA . CYS A 1 187 ? -6.682 12.051 16.864 1.00 87.00 187 CYS A CA 1
ATOM 1510 C C . CYS A 1 187 ? -7.519 11.704 15.620 1.00 87.00 187 CYS A C 1
ATOM 1512 O O . CYS A 1 187 ? -6.944 11.501 14.546 1.00 87.00 187 CYS A O 1
ATOM 1514 N N . PRO A 1 188 ? -8.858 11.616 15.745 1.00 82.06 188 PRO A N 1
ATOM 1515 C CA . PRO A 1 188 ? -9.722 11.338 14.601 1.00 82.06 188 PRO A CA 1
ATOM 1516 C C . PRO A 1 188 ? -9.605 12.454 13.552 1.00 82.06 188 PRO A C 1
ATOM 1518 O O . PRO A 1 188 ? -9.385 13.614 13.903 1.00 82.06 188 PRO A O 1
ATOM 1521 N N . PHE A 1 189 ? -9.764 12.104 12.272 1.00 77.81 189 PHE A N 1
ATOM 1522 C CA . PHE A 1 189 ? -9.650 13.023 11.127 1.00 77.81 189 PHE A CA 1
ATOM 1523 C C . PHE A 1 189 ? -8.265 13.659 10.944 1.00 77.81 189 PHE A C 1
ATOM 1525 O O . PHE A 1 189 ? -8.132 14.731 10.350 1.00 77.81 189 PHE A O 1
ATOM 1532 N N . ALA A 1 190 ? -7.210 13.009 11.440 1.00 84.25 190 ALA A N 1
ATOM 1533 C CA . ALA A 1 190 ? -5.850 13.435 11.152 1.00 84.25 190 ALA A CA 1
ATOM 1534 C C . ALA A 1 190 ? -5.562 13.345 9.643 1.00 84.25 190 ALA A C 1
ATOM 1536 O O . ALA A 1 190 ? -5.879 12.348 8.989 1.00 84.25 190 ALA A O 1
ATOM 1537 N N . THR A 1 191 ? -4.926 14.384 9.100 1.00 88.38 191 THR A N 1
ATOM 1538 C CA . THR A 1 191 ? -4.377 14.341 7.743 1.00 88.38 191 THR A CA 1
ATOM 1539 C C . THR A 1 191 ? -3.135 13.463 7.701 1.00 88.38 191 THR A C 1
ATOM 1541 O O . THR A 1 191 ? -2.396 13.341 8.690 1.00 88.38 191 THR A O 1
ATOM 1544 N N . LEU A 1 192 ? -2.854 12.900 6.530 1.00 88.12 192 LEU A N 1
ATOM 1545 C CA . LEU A 1 192 ? -1.662 12.086 6.319 1.00 88.12 192 LEU A CA 1
ATOM 1546 C C . LEU A 1 192 ? -0.368 12.871 6.613 1.00 88.12 192 LEU A C 1
ATOM 1548 O O . LEU A 1 192 ? 0.538 12.359 7.271 1.00 88.12 192 LEU A O 1
ATOM 1552 N N . THR A 1 193 ? -0.318 14.156 6.256 1.00 88.56 193 THR A N 1
ATOM 1553 C CA . THR A 1 193 ? 0.804 15.047 6.597 1.00 88.56 193 THR A CA 1
ATOM 1554 C C . THR A 1 193 ? 1.028 15.181 8.109 1.00 88.56 193 THR A C 1
ATOM 1556 O O . THR A 1 193 ? 2.174 15.222 8.565 1.00 88.56 193 THR A O 1
ATOM 1559 N N . ASN A 1 194 ? -0.034 15.231 8.920 1.00 88.50 194 ASN A N 1
ATOM 1560 C CA . ASN A 1 194 ? 0.097 15.307 10.379 1.00 88.50 194 ASN A CA 1
ATOM 1561 C C . ASN A 1 194 ? 0.628 13.994 10.968 1.00 88.50 194 ASN A C 1
ATOM 1563 O O . ASN A 1 194 ? 1.487 14.026 11.855 1.00 88.50 194 ASN A O 1
ATOM 1567 N N . LEU A 1 195 ? 0.187 12.855 10.426 1.00 89.00 195 LEU A N 1
ATOM 1568 C CA . LEU A 1 195 ? 0.724 11.537 10.769 1.00 89.00 195 LEU A CA 1
ATOM 1569 C C . LEU A 1 195 ? 2.222 11.449 10.456 1.00 89.00 195 LEU A C 1
ATOM 1571 O O . LEU A 1 195 ? 3.016 11.071 11.316 1.00 89.00 195 LEU A O 1
ATOM 1575 N N . MET A 1 196 ? 2.628 11.878 9.261 1.00 89.00 196 MET A N 1
ATOM 1576 C CA . MET A 1 196 ? 4.031 11.869 8.834 1.00 89.00 196 MET A CA 1
ATOM 1577 C C . MET A 1 196 ? 4.913 12.782 9.690 1.00 89.00 196 MET A C 1
ATOM 1579 O O . MET A 1 196 ? 6.010 12.390 10.081 1.00 89.00 196 MET A O 1
ATOM 1583 N N . LYS A 1 197 ? 4.424 13.974 10.059 1.00 88.50 197 LYS A N 1
ATOM 1584 C CA . LYS A 1 197 ? 5.136 14.880 10.978 1.00 88.50 197 LYS A CA 1
ATOM 1585 C C . LYS A 1 197 ? 5.335 14.262 12.361 1.00 88.50 197 LYS A C 1
ATOM 1587 O O . LYS A 1 197 ? 6.372 14.483 12.984 1.00 88.50 197 LYS A O 1
ATOM 1592 N N . ARG A 1 198 ? 4.355 13.495 12.849 1.00 89.19 198 ARG A N 1
ATOM 1593 C CA . ARG A 1 198 ? 4.443 12.808 14.142 1.00 89.19 198 ARG A CA 1
ATOM 1594 C C . ARG A 1 198 ? 5.424 11.638 14.102 1.00 89.19 198 ARG A C 1
ATOM 1596 O O . ARG A 1 198 ? 6.184 11.463 15.051 1.00 89.19 198 ARG A O 1
ATOM 1603 N N . PHE A 1 199 ? 5.408 10.857 13.026 1.00 88.44 199 PHE A N 1
ATOM 1604 C CA . PHE A 1 199 ? 6.248 9.674 12.836 1.00 88.44 199 PHE A CA 1
ATOM 1605 C C . PHE A 1 199 ? 7.460 9.963 11.939 1.00 88.44 199 PHE A C 1
ATOM 1607 O O . PHE A 1 199 ? 7.758 9.206 11.021 1.00 88.44 199 PHE A O 1
ATOM 1614 N N . ASN A 1 200 ? 8.201 11.031 12.242 1.00 83.06 200 ASN A N 1
ATOM 1615 C CA . ASN A 1 200 ? 9.351 11.496 11.453 1.00 83.06 200 ASN A CA 1
ATOM 1616 C C . ASN A 1 200 ? 10.537 10.508 11.358 1.00 83.06 200 ASN A C 1
ATOM 1618 O O . ASN A 1 200 ? 11.473 10.747 10.601 1.00 83.06 200 ASN A O 1
ATOM 1622 N N . ILE A 1 201 ? 10.515 9.423 12.137 1.00 87.12 201 ILE A N 1
ATOM 1623 C CA . ILE A 1 201 ? 11.522 8.353 12.110 1.00 87.12 201 ILE A CA 1
ATOM 1624 C C . ILE A 1 201 ? 11.332 7.448 10.881 1.00 87.12 201 ILE A C 1
ATOM 1626 O O . ILE A 1 201 ? 12.300 6.864 10.398 1.00 87.12 201 ILE A O 1
ATOM 1630 N N . MET A 1 202 ? 10.102 7.320 10.373 1.00 87.31 202 MET A N 1
ATOM 1631 C CA . MET A 1 202 ? 9.789 6.481 9.216 1.00 87.31 202 MET A CA 1
ATOM 1632 C C . MET A 1 202 ? 9.638 7.314 7.949 1.00 87.31 202 MET A C 1
ATOM 1634 O O . MET A 1 202 ? 9.245 8.481 7.990 1.00 87.31 202 MET A O 1
ATOM 1638 N N . LYS A 1 203 ? 9.921 6.695 6.799 1.00 88.69 203 LYS A N 1
ATOM 1639 C CA . LYS A 1 203 ? 9.674 7.341 5.512 1.00 88.69 203 LYS A CA 1
ATOM 1640 C C . LYS A 1 203 ? 8.157 7.461 5.303 1.00 88.69 203 LYS A C 1
ATOM 1642 O O . LYS A 1 203 ? 7.431 6.512 5.602 1.00 88.69 203 LYS A O 1
ATOM 1647 N N . PRO A 1 204 ? 7.665 8.572 4.734 1.00 88.38 204 PRO A N 1
ATOM 1648 C CA . PRO A 1 204 ? 6.261 8.742 4.359 1.00 88.38 204 PRO A CA 1
ATOM 1649 C C . PRO A 1 204 ? 5.654 7.571 3.583 1.00 88.38 204 PRO A C 1
ATOM 1651 O O . PRO A 1 204 ? 4.519 7.188 3.846 1.00 88.38 204 PRO A O 1
ATOM 1654 N N . VAL A 1 205 ? 6.419 6.962 2.674 1.00 88.25 205 VAL A N 1
ATOM 1655 C CA . VAL A 1 205 ? 5.963 5.804 1.889 1.00 88.25 205 VAL A CA 1
ATOM 1656 C C . VAL A 1 205 ? 5.714 4.578 2.765 1.00 88.25 205 VAL A C 1
ATOM 1658 O O . VAL A 1 205 ? 4.730 3.871 2.559 1.00 88.25 205 VAL A O 1
ATOM 1661 N N . ASP A 1 206 ? 6.552 4.352 3.777 1.00 90.06 206 ASP A N 1
ATOM 1662 C CA . ASP A 1 206 ? 6.376 3.243 4.717 1.00 90.06 206 ASP A CA 1
ATOM 1663 C C . ASP A 1 206 ? 5.135 3.483 5.593 1.00 90.06 206 ASP A C 1
ATOM 1665 O O . ASP A 1 206 ? 4.352 2.567 5.823 1.00 90.06 206 ASP A O 1
ATOM 1669 N N . ILE A 1 207 ? 4.902 4.732 6.022 1.00 91.75 207 ILE A N 1
ATOM 1670 C CA . ILE A 1 207 ? 3.688 5.118 6.764 1.00 91.75 207 ILE A CA 1
ATOM 1671 C C . ILE A 1 207 ? 2.440 4.880 5.913 1.00 91.75 207 ILE A C 1
ATOM 1673 O O . ILE A 1 207 ? 1.469 4.314 6.407 1.00 91.75 207 ILE A O 1
ATOM 1677 N N . PHE A 1 208 ? 2.466 5.283 4.642 1.00 90.62 208 PHE A N 1
ATOM 1678 C CA . PHE A 1 208 ? 1.353 5.062 3.723 1.00 90.62 208 PHE A CA 1
ATOM 1679 C C . PHE A 1 208 ? 1.080 3.567 3.515 1.00 90.62 208 PHE A C 1
ATOM 1681 O O . PHE A 1 208 ? -0.065 3.141 3.625 1.00 90.62 208 PHE A O 1
ATOM 1688 N N . SER A 1 209 ? 2.130 2.758 3.344 1.00 89.88 209 SER A N 1
ATOM 1689 C CA . SER A 1 209 ? 2.009 1.297 3.211 1.00 89.88 209 SER A CA 1
ATOM 1690 C C . SER A 1 209 ? 1.388 0.663 4.466 1.00 89.88 209 SER A C 1
ATOM 1692 O O . SER A 1 209 ? 0.503 -0.181 4.375 1.00 89.88 209 SER A O 1
ATOM 1694 N N . LEU A 1 210 ? 1.774 1.119 5.666 1.00 92.19 210 LEU A N 1
ATOM 1695 C CA . LEU A 1 210 ? 1.162 0.663 6.923 1.00 92.19 210 LEU A CA 1
ATOM 1696 C C . LEU A 1 210 ? -0.321 1.039 7.030 1.00 92.19 210 LEU A C 1
ATOM 1698 O O . LEU A 1 210 ? -1.106 0.268 7.586 1.00 92.19 210 LEU A O 1
ATOM 1702 N N . LEU A 1 211 ? -0.710 2.212 6.523 1.00 91.94 211 LEU A N 1
ATOM 1703 C CA . LEU A 1 211 ? -2.115 2.612 6.465 1.00 91.94 211 LEU A CA 1
ATOM 1704 C C . LEU A 1 211 ? -2.898 1.738 5.482 1.00 91.94 211 LEU A C 1
ATOM 1706 O O . LEU A 1 211 ? -3.999 1.321 5.826 1.00 91.94 211 LEU A O 1
ATOM 1710 N N . GLU A 1 212 ? -2.329 1.393 4.324 1.00 90.69 212 GLU A N 1
ATOM 1711 C CA . GLU A 1 212 ? -2.939 0.434 3.392 1.00 90.69 212 GLU A CA 1
ATOM 1712 C C . GLU A 1 212 ? -3.153 -0.931 4.059 1.00 90.69 212 GLU A C 1
ATOM 1714 O O . GLU A 1 212 ? -4.248 -1.477 3.982 1.00 90.69 212 GLU A O 1
ATOM 1719 N N . TYR A 1 213 ? -2.174 -1.449 4.810 1.00 90.56 213 TYR A N 1
ATOM 1720 C CA . TYR A 1 213 ? -2.340 -2.718 5.535 1.00 90.56 213 TYR A CA 1
ATOM 1721 C C . TYR A 1 213 ? -3.439 -2.639 6.602 1.00 90.56 213 TYR A C 1
ATOM 1723 O O . TYR A 1 213 ? -4.215 -3.576 6.790 1.00 90.56 213 TYR A O 1
ATOM 1731 N N . LEU A 1 214 ? -3.538 -1.511 7.309 1.00 90.94 214 LEU A N 1
ATOM 1732 C CA . LEU A 1 214 ? -4.622 -1.273 8.262 1.00 90.94 214 LEU A CA 1
ATOM 1733 C C . LEU A 1 214 ? -5.986 -1.121 7.565 1.00 90.94 214 LEU A C 1
ATOM 1735 O O . LEU A 1 214 ? -7.000 -1.516 8.144 1.00 90.94 214 LEU A O 1
ATOM 1739 N N . GLN A 1 215 ? -6.022 -0.584 6.344 1.00 91.50 215 GLN A N 1
ATOM 1740 C CA . GLN A 1 215 ? -7.226 -0.526 5.517 1.00 91.50 215 GLN A CA 1
ATOM 1741 C C . GLN A 1 215 ? -7.650 -1.926 5.058 1.00 91.50 215 GLN A C 1
ATOM 1743 O O . GLN A 1 215 ? -8.829 -2.247 5.162 1.00 91.50 215 GLN A O 1
ATOM 1748 N N . THR A 1 216 ? -6.714 -2.795 4.658 1.00 89.25 216 THR A N 1
ATOM 1749 C CA . THR A 1 216 ? -6.994 -4.208 4.331 1.00 89.25 216 THR A CA 1
ATOM 1750 C C . THR A 1 216 ? -7.627 -4.953 5.514 1.00 89.25 216 THR A C 1
ATOM 1752 O O . THR A 1 216 ? -8.507 -5.793 5.331 1.00 89.25 216 THR A O 1
ATOM 1755 N N . LEU A 1 217 ? -7.267 -4.599 6.755 1.00 86.38 217 LEU A N 1
ATOM 1756 C CA . LEU A 1 217 ? -7.893 -5.133 7.976 1.00 86.38 217 LEU A CA 1
ATOM 1757 C C . LEU A 1 217 ? -9.275 -4.533 8.307 1.00 86.38 217 LEU A C 1
ATOM 1759 O O . LEU A 1 217 ? -9.864 -4.899 9.324 1.00 86.38 217 LEU A O 1
ATOM 1763 N N . ASP A 1 218 ? -9.798 -3.615 7.491 1.00 86.94 218 ASP A N 1
ATOM 1764 C CA . ASP A 1 218 ? -10.964 -2.765 7.781 1.00 86.94 218 ASP A CA 1
ATOM 1765 C C . ASP A 1 218 ? -10.855 -2.021 9.123 1.00 86.94 218 ASP A C 1
ATOM 1767 O O . ASP A 1 218 ? -11.862 -1.792 9.802 1.00 86.94 218 ASP A O 1
ATOM 1771 N N . CYS A 1 219 ? -9.639 -1.689 9.562 1.00 88.00 219 CYS A N 1
ATOM 1772 C CA . CYS A 1 219 ? -9.419 -0.921 10.788 1.00 88.00 219 CYS A CA 1
ATOM 1773 C C . CYS A 1 219 ? -9.578 0.583 10.545 1.00 88.00 219 CYS A C 1
ATOM 1775 O O . CYS A 1 219 ? -9.933 1.331 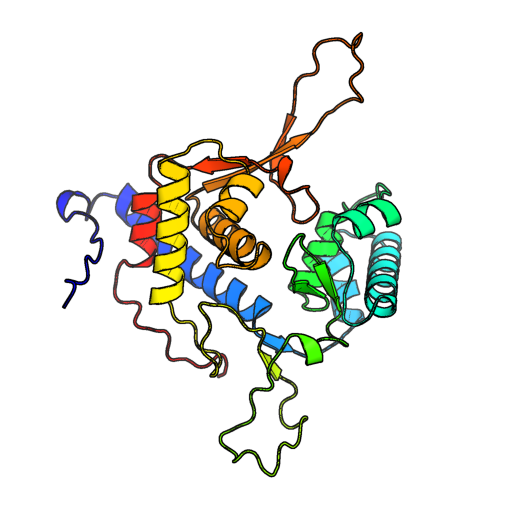11.459 1.00 88.00 219 CYS A O 1
ATOM 1777 N N . LEU A 1 220 ? -9.279 1.030 9.327 1.00 91.25 220 LEU A N 1
ATOM 1778 C CA . LEU A 1 220 ? -9.346 2.428 8.934 1.00 91.25 220 LEU A CA 1
ATOM 1779 C C . LEU A 1 220 ? -9.839 2.577 7.497 1.00 91.25 220 LEU A C 1
ATOM 1781 O O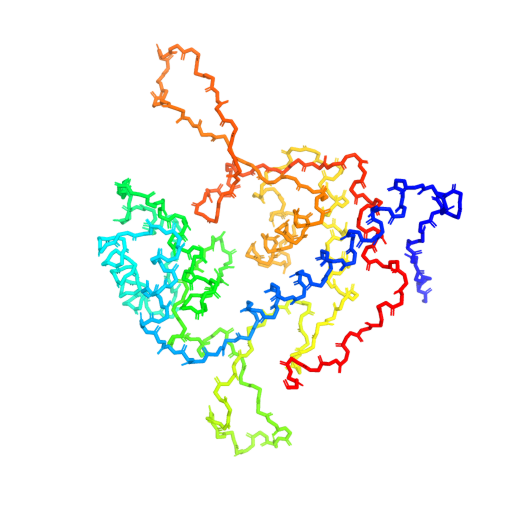 . LEU A 1 220 ? -9.757 1.645 6.699 1.00 91.25 220 LEU A O 1
ATOM 1785 N N . ARG A 1 221 ? -10.322 3.775 7.184 1.00 89.31 221 ARG A N 1
ATOM 1786 C CA . ARG A 1 221 ? -10.697 4.214 5.846 1.00 89.31 221 ARG A CA 1
ATOM 1787 C C . ARG A 1 221 ? -9.828 5.408 5.472 1.00 89.31 221 ARG A C 1
ATOM 1789 O O . ARG A 1 221 ? -9.805 6.402 6.199 1.00 89.31 221 ARG A O 1
ATOM 1796 N N . ILE A 1 222 ? -9.114 5.299 4.354 1.00 90.25 222 ILE A N 1
ATOM 1797 C CA . ILE A 1 222 ? -8.352 6.405 3.770 1.00 90.25 222 ILE A CA 1
ATOM 1798 C C . ILE A 1 222 ? -9.198 7.016 2.654 1.00 90.25 222 ILE A C 1
ATOM 1800 O O . ILE A 1 222 ? -9.617 6.320 1.726 1.00 90.25 222 ILE A O 1
ATOM 1804 N N . TYR A 1 223 ? -9.464 8.312 2.742 1.00 89.44 223 TYR A N 1
ATOM 1805 C CA . TYR A 1 223 ? -10.321 9.007 1.789 1.00 89.44 223 TYR A CA 1
ATOM 1806 C C . TYR A 1 223 ? -9.827 10.428 1.531 1.00 89.44 223 TYR A C 1
ATOM 1808 O O . TYR A 1 223 ? -9.051 11.005 2.297 1.00 89.44 223 TYR A O 1
ATOM 1816 N N . THR A 1 224 ? -10.284 10.986 0.421 1.00 88.12 224 THR A N 1
ATOM 1817 C CA . THR A 1 224 ? -9.980 12.339 -0.028 1.00 88.12 224 THR A CA 1
ATOM 1818 C C . THR A 1 224 ? -11.275 13.005 -0.464 1.00 88.12 224 THR A C 1
ATOM 1820 O O . THR A 1 224 ? -12.182 12.360 -0.994 1.00 88.12 224 THR A O 1
ATOM 1823 N N . TYR A 1 225 ? -11.360 14.312 -0.243 1.00 83.69 225 TYR A N 1
ATOM 1824 C CA . TYR A 1 225 ? -12.444 15.124 -0.776 1.00 83.69 225 TYR A CA 1
ATOM 1825 C C . TYR A 1 225 ? -12.050 15.651 -2.147 1.00 83.69 225 TYR A C 1
ATOM 1827 O O . TYR A 1 225 ? -10.991 16.263 -2.295 1.00 83.69 225 TYR A O 1
ATOM 1835 N N . VAL A 1 226 ? -12.898 15.414 -3.145 1.00 77.56 226 VAL A N 1
ATOM 1836 C CA . VAL A 1 226 ? -12.689 15.948 -4.489 1.00 77.56 226 VAL A CA 1
ATOM 1837 C C . VAL A 1 226 ? -13.643 17.107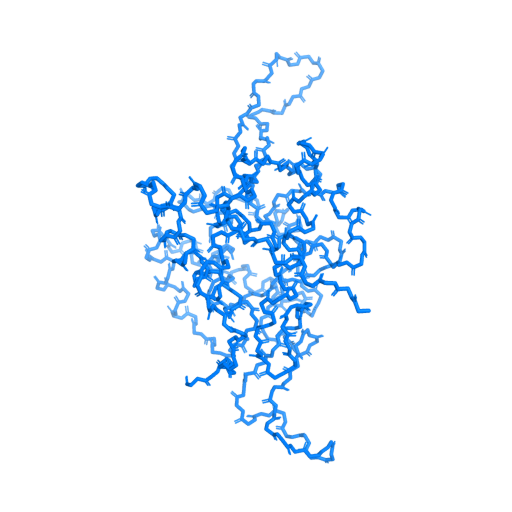 -4.723 1.00 77.56 226 VAL A C 1
ATOM 1839 O O . VAL A 1 226 ? -14.860 16.985 -4.569 1.00 77.56 226 VAL A O 1
ATOM 1842 N N . ASP A 1 227 ? -13.074 18.238 -5.131 1.00 70.38 227 ASP A N 1
ATOM 1843 C CA . ASP A 1 227 ? -13.846 19.362 -5.637 1.00 70.38 227 ASP A CA 1
ATOM 1844 C C . ASP A 1 227 ? -14.472 18.977 -6.980 1.00 70.38 227 ASP A C 1
ATOM 1846 O O . ASP A 1 227 ? -13.784 18.819 -7.991 1.00 70.38 227 ASP A O 1
ATOM 1850 N N . SER A 1 228 ? -15.799 18.871 -7.013 1.00 62.59 228 SER A N 1
ATOM 1851 C CA . SER A 1 228 ? -16.546 18.626 -8.253 1.00 62.59 228 SER A CA 1
ATOM 1852 C C . SER A 1 228 ? -16.469 19.811 -9.229 1.00 62.59 228 SER A C 1
ATOM 1854 O O . SER A 1 228 ? -16.695 19.651 -10.431 1.00 62.59 228 SER A O 1
ATOM 1856 N N . LYS A 1 229 ? -16.138 21.017 -8.740 1.00 64.75 229 LYS A N 1
ATOM 1857 C CA . LYS A 1 229 ? -16.031 22.255 -9.527 1.00 64.75 229 LYS A CA 1
ATOM 1858 C C . LYS A 1 229 ? -14.911 23.149 -9.002 1.00 64.75 229 LYS A C 1
ATOM 1860 O O . LYS A 1 229 ? -14.684 23.229 -7.802 1.00 64.75 229 LYS A O 1
ATOM 1865 N N . ARG A 1 230 ? -14.274 23.911 -9.901 1.00 63.38 230 ARG A N 1
ATOM 1866 C CA . ARG A 1 230 ? -13.347 24.990 -9.527 1.00 63.38 230 ARG A CA 1
ATOM 1867 C C . ARG A 1 230 ? -14.119 26.059 -8.754 1.00 63.38 230 ARG A C 1
ATOM 1869 O O . ARG A 1 230 ? -14.855 26.844 -9.353 1.00 63.38 230 ARG A O 1
ATOM 1876 N N . THR A 1 231 ? -13.966 26.072 -7.437 1.00 64.19 231 THR A N 1
ATOM 1877 C CA . THR A 1 231 ? -14.617 27.057 -6.579 1.00 64.19 231 THR A CA 1
ATOM 1878 C C . THR A 1 231 ? -13.922 28.410 -6.720 1.00 64.19 231 THR A C 1
ATOM 1880 O O . THR A 1 231 ? -12.707 28.523 -6.896 1.00 64.19 231 THR A O 1
ATOM 1883 N N . THR A 1 232 ? -14.719 29.470 -6.719 1.00 77.62 232 THR A N 1
ATOM 1884 C CA . THR A 1 232 ? -14.238 30.853 -6.634 1.00 77.62 232 THR A CA 1
ATOM 1885 C C . THR A 1 232 ? -14.919 31.489 -5.431 1.00 77.62 232 THR A C 1
ATOM 1887 O O . THR A 1 232 ? -15.924 30.973 -4.956 1.00 77.62 232 THR A O 1
ATOM 1890 N N . LEU A 1 233 ? -14.425 32.624 -4.937 1.00 75.25 233 LEU A N 1
ATOM 1891 C CA . LEU A 1 233 ? -15.058 33.336 -3.812 1.00 75.25 233 LEU A CA 1
ATOM 1892 C C . LEU A 1 233 ? -16.557 33.639 -4.021 1.00 75.25 233 LEU A C 1
ATOM 1894 O O . LEU A 1 233 ? -17.256 33.921 -3.055 1.00 75.25 233 LEU A O 1
ATOM 1898 N N . LEU A 1 234 ? -17.031 33.594 -5.270 1.00 82.06 234 LEU A N 1
ATOM 1899 C CA . LEU A 1 234 ? -18.410 33.869 -5.669 1.00 82.06 234 LEU A CA 1
ATOM 1900 C C . LEU A 1 234 ? -19.162 32.623 -6.166 1.00 82.06 234 LEU A C 1
ATOM 1902 O O . LEU A 1 234 ? -20.277 32.758 -6.663 1.00 82.06 234 LEU A O 1
ATOM 1906 N N . SER A 1 235 ? -18.567 31.427 -6.103 1.00 76.12 235 SER A N 1
ATOM 1907 C CA . SER A 1 235 ? -19.284 30.208 -6.481 1.00 76.12 235 SER A CA 1
ATOM 1908 C C . SER A 1 235 ? -20.295 29.821 -5.408 1.00 76.12 235 SER A C 1
ATOM 1910 O O . SER A 1 235 ? -20.073 30.047 -4.219 1.00 76.12 235 SER A O 1
ATOM 1912 N N . GLU A 1 236 ? -21.384 29.184 -5.828 1.00 77.50 236 GLU A N 1
ATOM 1913 C CA . GLU A 1 236 ? -22.315 28.538 -4.907 1.00 77.50 236 GLU A CA 1
ATOM 1914 C C . GLU A 1 236 ? -21.598 27.492 -4.046 1.00 77.50 236 GLU A C 1
ATOM 1916 O O . GLU A 1 236 ? -20.551 26.960 -4.430 1.00 77.50 236 GLU A O 1
ATOM 1921 N N . PHE A 1 237 ? -22.170 27.208 -2.872 1.00 70.56 237 PHE A N 1
ATOM 1922 C CA . PHE A 1 237 ? -21.657 26.189 -1.964 1.00 70.56 237 PHE A CA 1
ATOM 1923 C C . PHE A 1 237 ? -21.526 24.856 -2.712 1.00 70.56 237 PHE A C 1
ATOM 1925 O O . PHE A 1 237 ? -22.522 24.257 -3.120 1.00 70.56 237 PHE A O 1
ATOM 1932 N N . ALA A 1 238 ? -20.288 24.414 -2.924 1.00 67.81 238 ALA A N 1
ATOM 1933 C CA . ALA A 1 238 ? -20.005 23.145 -3.567 1.00 67.81 238 ALA A CA 1
ATOM 1934 C C . ALA A 1 238 ? -20.060 22.040 -2.511 1.00 67.81 238 ALA A C 1
ATOM 1936 O O . ALA A 1 238 ? -19.374 22.105 -1.491 1.00 67.81 238 ALA A O 1
ATOM 1937 N N . VAL A 1 239 ? -20.886 21.026 -2.758 1.00 73.12 239 VAL A N 1
ATOM 1938 C CA . VAL A 1 239 ? -20.856 19.799 -1.963 1.00 73.12 239 VAL A CA 1
ATOM 1939 C C . VAL A 1 239 ? -19.586 19.044 -2.347 1.00 73.12 239 VAL A C 1
ATOM 1941 O O . VAL A 1 239 ? -19.382 18.732 -3.521 1.00 73.12 239 VAL A O 1
ATOM 1944 N N . LEU A 1 240 ? -18.726 18.805 -1.358 1.00 76.69 240 LEU A N 1
ATOM 1945 C CA . LEU A 1 240 ? -17.534 17.979 -1.509 1.00 76.69 240 LEU A CA 1
ATOM 1946 C C . LEU A 1 240 ? -17.959 16.516 -1.580 1.00 76.69 240 LEU A C 1
ATOM 1948 O O . LEU A 1 240 ? -18.628 16.023 -0.670 1.00 76.69 240 LEU A O 1
ATOM 1952 N N . GLU A 1 241 ? -17.569 15.831 -2.649 1.00 81.44 241 GLU A N 1
ATOM 1953 C CA . GLU A 1 241 ? -17.792 14.395 -2.770 1.00 81.44 241 GLU A CA 1
ATOM 1954 C C . GLU A 1 241 ? -16.639 13.645 -2.102 1.00 81.44 241 GLU A C 1
ATOM 1956 O O . GLU A 1 241 ? -15.461 13.975 -2.280 1.00 81.44 241 GLU A O 1
ATOM 1961 N N . GLU A 1 242 ? -16.992 12.647 -1.296 1.00 83.62 242 GLU A N 1
ATOM 1962 C CA . GLU A 1 242 ? -16.026 11.751 -0.679 1.00 83.62 242 GLU A CA 1
ATOM 1963 C C . GLU A 1 242 ? -15.639 10.649 -1.667 1.00 83.62 242 GLU A C 1
ATOM 1965 O O . GLU A 1 242 ? -16.502 9.953 -2.205 1.00 83.62 242 GLU A O 1
ATOM 1970 N N . ARG A 1 243 ? -14.334 10.455 -1.864 1.00 84.94 243 ARG A N 1
ATOM 1971 C CA . ARG A 1 243 ? -13.786 9.363 -2.672 1.00 84.94 243 ARG A CA 1
ATOM 1972 C C . ARG A 1 243 ? -12.670 8.639 -1.901 1.00 84.94 243 ARG A C 1
ATOM 1974 O O . ARG A 1 243 ? -11.970 9.279 -1.113 1.00 84.94 243 ARG A O 1
ATOM 1981 N N . PRO A 1 244 ? -12.458 7.327 -2.122 1.00 84.00 244 PRO A N 1
ATOM 1982 C CA . PRO A 1 244 ? -11.286 6.632 -1.590 1.00 84.00 244 PRO A CA 1
ATOM 1983 C C . PRO A 1 244 ? -9.990 7.299 -2.071 1.00 84.00 244 PRO A C 1
ATOM 1985 O O . PRO A 1 244 ? -9.887 7.717 -3.224 1.00 84.00 244 PRO A O 1
ATOM 1988 N N . ALA A 1 245 ? -9.011 7.427 -1.179 1.00 82.88 245 ALA A N 1
ATOM 1989 C CA . ALA A 1 245 ? -7.746 8.062 -1.524 1.00 82.88 245 ALA A CA 1
ATOM 1990 C C . ALA A 1 245 ? -6.909 7.152 -2.428 1.00 82.88 245 ALA A C 1
ATOM 1992 O O . ALA A 1 245 ? -6.765 5.956 -2.163 1.00 82.88 245 ALA A O 1
ATOM 1993 N N . ASN A 1 246 ? -6.287 7.738 -3.447 1.00 83.75 246 ASN A N 1
ATOM 1994 C CA . ASN A 1 246 ? -5.393 7.025 -4.350 1.00 83.75 246 ASN A CA 1
ATOM 1995 C C . ASN A 1 246 ? -3.933 7.410 -4.084 1.00 83.75 246 ASN A C 1
ATOM 1997 O O . ASN A 1 246 ? -3.640 8.501 -3.604 1.00 83.75 246 ASN A O 1
ATOM 2001 N N . ILE A 1 247 ? -2.991 6.561 -4.511 1.00 82.50 247 ILE A N 1
ATOM 2002 C CA . ILE A 1 247 ? -1.539 6.822 -4.421 1.00 82.50 247 ILE A CA 1
ATOM 2003 C C . ILE A 1 247 ? -1.119 8.149 -5.074 1.00 82.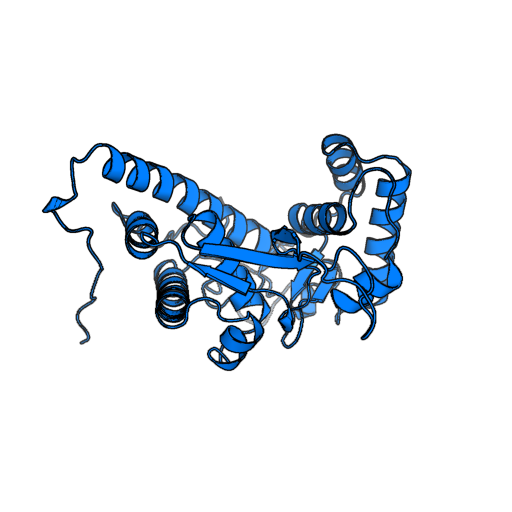50 247 ILE A C 1
ATOM 2005 O O . ILE A 1 247 ? -0.098 8.736 -4.724 1.00 82.50 247 ILE A O 1
ATOM 2009 N N . LEU A 1 248 ? -1.901 8.620 -6.048 1.00 82.44 248 LEU A N 1
ATOM 2010 C CA . LEU A 1 248 ? -1.608 9.852 -6.758 1.00 82.44 248 LEU A CA 1
ATOM 2011 C C . LEU A 1 248 ? -2.068 11.106 -6.001 1.00 82.44 248 LEU A C 1
ATOM 2013 O O . LEU A 1 248 ? -1.707 12.209 -6.408 1.00 82.44 248 LEU A O 1
ATOM 2017 N N . ASP A 1 249 ? -2.921 10.983 -4.984 1.00 84.50 249 ASP A N 1
ATOM 2018 C CA . ASP A 1 249 ? -3.502 12.116 -4.257 1.00 84.50 249 ASP A CA 1
ATOM 2019 C C . ASP A 1 249 ? -2.491 12.779 -3.318 1.00 84.50 249 ASP A C 1
ATOM 2021 O O . ASP A 1 249 ? -1.516 12.168 -2.882 1.00 84.50 249 ASP A O 1
ATOM 2025 N N . ASP A 1 250 ? -2.685 14.076 -3.079 1.00 83.56 250 ASP A N 1
ATOM 2026 C CA . ASP A 1 250 ? -1.750 14.853 -2.272 1.00 83.56 250 ASP A CA 1
ATOM 2027 C C . ASP A 1 250 ? -1.948 14.543 -0.787 1.00 83.56 250 ASP A C 1
ATOM 2029 O O . ASP A 1 250 ? -3.077 14.483 -0.290 1.00 83.56 250 ASP A O 1
ATOM 2033 N N . PHE A 1 251 ? -0.848 14.387 -0.057 1.00 84.69 251 PHE A N 1
ATOM 2034 C CA . PHE A 1 251 ? -0.846 13.994 1.350 1.00 84.69 251 PHE A CA 1
ATOM 2035 C C . PHE A 1 251 ? -1.589 14.983 2.256 1.00 84.69 251 PHE A C 1
ATOM 2037 O O . PHE A 1 251 ? -2.127 14.593 3.292 1.00 84.69 251 PHE A O 1
ATOM 2044 N N . GLU A 1 252 ? -1.661 16.257 1.869 1.00 84.81 252 GLU A N 1
ATOM 2045 C CA . GLU A 1 252 ? -2.412 17.275 2.611 1.00 84.81 252 GLU A CA 1
ATOM 2046 C C . GLU A 1 252 ? -3.932 17.089 2.501 1.00 84.81 252 GLU A C 1
ATOM 2048 O O . GLU A 1 252 ? -4.667 17.472 3.410 1.00 84.81 252 GLU A O 1
ATOM 2053 N N . THR A 1 253 ? -4.391 16.461 1.416 1.00 85.25 253 THR A N 1
ATOM 2054 C CA . THR A 1 253 ? -5.813 16.240 1.103 1.00 85.25 253 THR A CA 1
ATOM 2055 C C . THR A 1 253 ? -6.330 14.866 1.519 1.00 85.25 253 THR A C 1
ATOM 2057 O O . THR A 1 253 ? -7.527 14.596 1.425 1.00 85.25 253 THR A O 1
ATOM 2060 N N . ILE A 1 254 ? -5.434 13.988 1.972 1.00 89.00 254 ILE A N 1
ATOM 2061 C CA . ILE A 1 254 ? -5.765 12.642 2.428 1.00 89.00 254 ILE A CA 1
ATOM 2062 C C . ILE A 1 254 ? -6.107 12.675 3.918 1.00 89.00 254 ILE A C 1
ATOM 2064 O O . ILE A 1 254 ? -5.297 13.093 4.755 1.00 89.00 254 ILE A O 1
ATOM 2068 N N . PHE A 1 255 ? -7.293 12.168 4.242 1.00 89.38 255 PHE A N 1
ATOM 2069 C CA . PHE A 1 255 ? -7.806 12.024 5.596 1.00 89.38 255 PHE A CA 1
ATOM 2070 C C . PHE A 1 255 ? -7.912 10.550 5.982 1.00 89.38 255 PHE A C 1
ATOM 2072 O O . PHE A 1 255 ? -8.136 9.674 5.144 1.00 89.38 255 PHE A O 1
ATOM 2079 N N . VAL A 1 256 ? -7.744 10.289 7.279 1.00 90.56 256 VAL A N 1
ATOM 2080 C CA . VAL A 1 256 ? -7.864 8.951 7.859 1.00 90.56 256 VAL A CA 1
ATOM 2081 C C . VAL A 1 256 ? -9.003 8.938 8.872 1.00 90.56 256 VAL A C 1
ATOM 2083 O O . VAL A 1 256 ? -8.981 9.664 9.870 1.00 90.56 256 VAL A O 1
ATOM 2086 N N . GLU A 1 257 ? -9.985 8.074 8.632 1.00 90.44 257 GLU A N 1
ATOM 2087 C CA . GLU A 1 257 ? -11.060 7.763 9.572 1.00 90.44 257 GLU A CA 1
ATOM 2088 C C . GLU A 1 257 ? -10.842 6.369 10.159 1.00 90.44 257 GLU A C 1
ATOM 2090 O O . GLU A 1 257 ? -10.451 5.434 9.460 1.00 90.44 257 GLU A O 1
ATOM 2095 N N . THR A 1 258 ? -11.066 6.227 11.463 1.00 90.38 258 THR A N 1
ATOM 2096 C CA . THR A 1 258 ? -10.879 4.959 12.177 1.00 90.38 258 THR A CA 1
ATOM 2097 C C . THR A 1 258 ? -12.212 4.308 12.493 1.00 90.38 258 THR A C 1
ATOM 2099 O O . THR A 1 258 ? -13.180 4.978 12.853 1.00 90.38 258 THR A O 1
ATOM 2102 N N . ASP A 1 259 ? -12.254 2.981 12.397 1.00 88.81 259 ASP A N 1
ATOM 2103 C CA . ASP A 1 259 ? -13.419 2.221 12.827 1.00 88.81 259 ASP A CA 1
ATOM 2104 C C . ASP A 1 259 ? -13.458 2.092 14.361 1.00 88.81 259 ASP A C 1
ATOM 2106 O O . ASP A 1 259 ? -12.440 1.944 15.044 1.00 88.81 259 ASP A O 1
ATOM 2110 N N . LYS A 1 260 ? -14.667 2.075 14.921 1.00 84.81 260 LYS A N 1
ATOM 2111 C CA . LYS A 1 260 ? -14.938 1.977 16.361 1.00 84.81 260 LYS A CA 1
ATOM 2112 C C . LYS A 1 260 ? -14.446 0.656 16.957 1.00 84.81 260 LYS A C 1
ATOM 2114 O O . LYS A 1 260 ? -14.135 0.597 18.144 1.00 84.81 260 LYS A O 1
ATOM 2119 N N . ILE A 1 261 ? -14.366 -0.399 16.143 1.00 85.81 261 ILE A N 1
ATOM 2120 C CA . ILE A 1 261 ? -13.889 -1.733 16.544 1.00 85.81 261 ILE A CA 1
ATOM 2121 C C . ILE A 1 261 ? -12.485 -2.062 16.011 1.00 85.81 261 ILE A C 1
ATOM 2123 O O . ILE A 1 261 ? -12.055 -3.215 16.080 1.00 85.81 261 ILE A O 1
ATOM 2127 N N . ALA A 1 262 ? -11.739 -1.062 15.528 1.00 86.38 262 ALA A N 1
ATOM 2128 C CA . ALA A 1 262 ? -10.434 -1.258 14.894 1.00 86.38 262 ALA A CA 1
ATOM 2129 C C . ALA A 1 262 ? -9.413 -1.988 15.784 1.00 86.38 262 ALA A C 1
ATOM 2131 O O . ALA A 1 262 ? -8.670 -2.841 15.308 1.00 86.38 262 ALA A O 1
ATOM 2132 N N . ILE A 1 263 ? -9.400 -1.725 17.096 1.00 85.94 263 ILE A N 1
ATOM 2133 C CA . ILE A 1 263 ? -8.492 -2.416 18.031 1.00 85.94 263 ILE A CA 1
ATOM 2134 C C . ILE A 1 263 ? -8.790 -3.921 18.112 1.00 85.94 263 ILE A C 1
ATOM 2136 O O . ILE A 1 263 ? -7.865 -4.728 18.202 1.00 85.94 263 ILE A O 1
ATOM 2140 N N . ILE A 1 264 ? -10.066 -4.312 18.056 1.00 82.81 264 ILE A N 1
ATOM 2141 C CA . ILE A 1 264 ? -10.475 -5.723 18.103 1.00 82.81 264 ILE A CA 1
ATOM 2142 C C . ILE A 1 264 ? -10.084 -6.416 16.795 1.00 82.81 264 ILE A C 1
ATOM 2144 O O . ILE A 1 264 ? -9.502 -7.499 16.835 1.00 82.81 264 ILE A O 1
ATOM 2148 N N . LYS A 1 265 ? -10.330 -5.759 15.653 1.00 83.69 265 LYS A N 1
ATOM 2149 C CA . LYS A 1 265 ? -9.912 -6.229 14.323 1.00 83.69 265 LYS A CA 1
ATOM 2150 C C . LYS A 1 265 ? -8.392 -6.391 14.223 1.00 83.69 265 LYS A C 1
ATOM 2152 O O . LYS A 1 265 ? -7.923 -7.422 13.757 1.00 83.69 265 LYS A O 1
ATOM 2157 N N . MET A 1 266 ? -7.613 -5.446 14.758 1.00 83.38 266 MET A N 1
ATOM 2158 C CA . MET A 1 266 ? -6.153 -5.583 14.859 1.00 83.38 266 MET A CA 1
ATOM 2159 C C . MET A 1 266 ? -5.780 -6.792 15.728 1.00 83.38 266 MET A C 1
ATOM 2161 O O . MET A 1 266 ? -4.961 -7.620 15.340 1.00 83.38 266 MET A O 1
ATOM 2165 N N . GLY A 1 267 ? -6.427 -6.952 16.887 1.00 76.75 267 GLY A N 1
ATOM 2166 C CA . GLY A 1 267 ? -6.211 -8.099 17.770 1.00 76.75 267 GLY A CA 1
ATOM 2167 C C . GLY A 1 267 ? -6.449 -9.458 17.097 1.00 76.75 267 GLY A C 1
ATOM 2168 O O . GLY A 1 267 ? -5.771 -10.427 17.445 1.00 76.75 267 GLY A O 1
ATOM 2169 N N . ALA A 1 268 ? -7.347 -9.527 16.108 1.00 74.44 268 ALA A N 1
ATOM 2170 C CA . ALA A 1 268 ? -7.616 -10.737 15.335 1.00 74.44 268 ALA A CA 1
ATOM 2171 C C . ALA A 1 268 ? -6.401 -11.224 14.531 1.00 74.44 268 ALA A C 1
ATOM 2173 O O . ALA A 1 268 ? -6.215 -12.432 14.409 1.00 74.44 268 ALA A O 1
ATOM 2174 N N . LEU A 1 269 ? -5.514 -10.319 14.098 1.00 70.56 269 LEU A N 1
ATOM 2175 C CA . LEU A 1 269 ? -4.258 -10.671 13.425 1.00 70.56 269 LEU A CA 1
ATOM 2176 C C . LEU A 1 269 ? -3.351 -11.554 14.306 1.00 70.56 269 LEU A C 1
ATOM 2178 O O . LEU A 1 269 ? -2.535 -12.313 13.802 1.00 70.56 269 LEU A O 1
ATOM 2182 N N . ARG A 1 270 ? -3.485 -11.482 15.639 1.00 64.12 270 ARG A N 1
ATOM 2183 C CA . ARG A 1 270 ? -2.710 -12.294 16.597 1.00 64.12 270 ARG A CA 1
ATOM 2184 C C . ARG A 1 270 ? -3.414 -13.569 17.048 1.00 64.12 270 ARG A C 1
ATOM 2186 O O . ARG A 1 270 ? -2.834 -14.345 17.815 1.00 64.12 270 ARG A O 1
ATOM 2193 N N . TYR A 1 271 ? -4.673 -13.768 16.670 1.00 49.03 271 TYR A N 1
ATOM 2194 C CA . TYR A 1 271 ? -5.460 -14.863 17.212 1.00 49.03 271 TYR A CA 1
ATOM 2195 C C . TYR A 1 271 ? -4.984 -16.203 16.634 1.00 49.03 271 TYR A C 1
ATOM 2197 O O . TYR A 1 271 ? -5.111 -16.469 15.445 1.00 49.03 271 TYR A O 1
ATOM 2205 N N . LYS A 1 272 ? -4.441 -17.042 17.529 1.00 45.59 272 LYS A N 1
ATOM 2206 C CA . LYS A 1 272 ? -3.806 -18.354 17.294 1.00 45.59 272 LYS A CA 1
ATOM 2207 C C . LYS A 1 272 ? -2.503 -18.322 16.479 1.00 45.59 272 LYS A C 1
ATOM 2209 O O . LYS A 1 272 ? -2.471 -18.636 15.298 1.00 45.59 272 LYS A O 1
ATOM 2214 N N . GLY A 1 273 ? -1.398 -18.112 17.197 1.00 48.38 273 GLY A N 1
ATOM 2215 C CA . GLY A 1 273 ? -0.165 -18.872 16.961 1.00 48.38 273 GLY A CA 1
ATOM 2216 C C . GLY A 1 273 ? 0.615 -18.588 15.679 1.00 48.38 273 GLY A C 1
ATOM 2217 O O . GLY A 1 273 ? 1.409 -19.441 15.302 1.00 48.38 273 GLY A O 1
ATOM 2218 N N . GLN A 1 274 ? 0.448 -17.426 15.038 1.00 49.66 274 GLN A N 1
ATOM 2219 C CA . GLN A 1 274 ? 1.453 -16.951 14.083 1.00 49.66 274 GLN A CA 1
ATOM 2220 C C . GLN A 1 274 ? 2.769 -16.745 14.846 1.00 49.66 274 GLN A C 1
ATOM 2222 O O . GLN A 1 274 ? 2.961 -15.747 15.547 1.00 49.66 274 GLN A O 1
ATOM 2227 N N . THR A 1 275 ? 3.644 -17.745 14.784 1.00 48.62 275 THR A N 1
ATOM 2228 C CA . THR A 1 275 ? 5.073 -17.559 15.014 1.00 48.62 275 THR A CA 1
ATOM 2229 C C . THR A 1 275 ? 5.606 -16.622 13.938 1.00 48.62 275 THR A C 1
ATOM 2231 O O . THR A 1 275 ? 4.959 -16.439 12.903 1.00 48.62 275 THR A O 1
ATOM 2234 N N . ASP A 1 276 ? 6.762 -16.004 14.187 1.00 46.69 276 ASP A N 1
ATOM 2235 C CA . ASP A 1 276 ? 7.513 -15.370 13.106 1.00 46.69 276 ASP A CA 1
ATOM 2236 C C . ASP A 1 276 ? 7.525 -16.353 11.928 1.00 46.69 276 ASP A C 1
ATOM 2238 O O . ASP A 1 276 ? 7.787 -17.547 12.107 1.00 46.69 276 ASP A O 1
ATOM 2242 N N . ILE A 1 277 ? 7.092 -15.889 10.758 1.00 46.41 277 ILE A N 1
ATOM 2243 C CA . ILE A 1 277 ? 7.134 -16.714 9.560 1.00 46.41 277 ILE A CA 1
ATOM 2244 C C . ILE A 1 277 ? 8.608 -16.751 9.189 1.00 46.41 277 ILE A C 1
ATOM 2246 O O . ILE A 1 277 ? 9.124 -15.864 8.517 1.00 46.41 277 ILE A O 1
ATOM 2250 N N . ASP A 1 278 ? 9.284 -17.762 9.725 1.00 44.34 278 ASP A N 1
ATOM 2251 C CA . ASP A 1 278 ? 10.670 -18.123 9.434 1.00 44.34 278 ASP A CA 1
ATOM 2252 C C . ASP A 1 278 ? 10.787 -18.817 8.070 1.00 44.34 278 ASP A C 1
ATOM 2254 O O . ASP A 1 278 ? 11.776 -19.489 7.796 1.00 44.34 278 ASP A O 1
ATOM 2258 N N . ILE A 1 279 ? 9.778 -18.668 7.208 1.00 42.06 279 ILE A N 1
ATOM 2259 C CA . ILE A 1 279 ? 9.907 -19.020 5.804 1.00 42.06 279 ILE A CA 1
ATOM 2260 C C . ILE A 1 279 ? 10.647 -17.823 5.191 1.00 42.06 279 ILE A C 1
ATOM 2262 O O . ILE A 1 279 ? 10.063 -16.728 5.155 1.00 42.06 279 ILE A O 1
ATOM 2266 N N . PRO A 1 280 ? 11.929 -17.953 4.786 1.00 50.97 280 PRO A N 1
ATOM 2267 C CA . PRO A 1 280 ? 12.516 -16.987 3.861 1.00 50.97 280 PRO A CA 1
ATOM 2268 C C . PRO A 1 280 ? 11.544 -16.801 2.698 1.00 50.97 280 PRO A C 1
ATOM 2270 O O . PRO A 1 280 ? 10.721 -17.669 2.429 1.00 50.97 280 PRO A O 1
ATOM 2273 N N . PHE A 1 281 ? 11.577 -15.664 2.018 1.00 49.25 281 PHE A N 1
ATOM 2274 C CA . PHE A 1 281 ? 10.673 -15.407 0.896 1.00 49.25 281 PHE A CA 1
ATOM 2275 C C . PHE A 1 281 ? 10.836 -16.365 -0.321 1.00 49.25 281 PHE A C 1
ATOM 2277 O O . PHE A 1 281 ? 10.385 -16.033 -1.414 1.00 49.25 281 PHE A O 1
ATOM 2284 N N . GLU A 1 282 ? 11.401 -17.559 -0.120 1.00 39.91 282 GLU A N 1
ATOM 2285 C CA . GLU A 1 282 ? 11.523 -18.675 -1.051 1.00 39.91 282 GLU A CA 1
ATOM 2286 C C . GLU A 1 282 ? 11.252 -20.024 -0.347 1.00 39.91 282 GLU A C 1
ATOM 2288 O O . GLU A 1 282 ? 11.950 -20.406 0.596 1.00 39.91 282 GLU A O 1
ATOM 2293 N N . GLU A 1 283 ? 10.231 -20.738 -0.830 1.00 31.42 283 GLU A N 1
ATOM 2294 C CA . GLU A 1 283 ? 10.414 -22.071 -1.431 1.00 31.42 283 GLU A CA 1
ATOM 2295 C C . GLU A 1 283 ? 10.160 -21.934 -2.939 1.00 31.42 283 GLU A C 1
ATOM 2297 O O . GLU A 1 283 ? 9.269 -21.124 -3.303 1.00 31.42 283 GLU A O 1
#

pLDDT: mean 76.81, std 14.6, range [25.95, 92.19]

Sequence (283 aa):
MYPSSTFRIPDTLIGKDWVEEILKNGRVKGDEIQEMIKSECIIKNTLHDEEVANSLIDIGGDDEDIKLAFKIVNYVKHMGPYGVSTAELKKQFLFKTHNLELYEITNLLIKIGMFFRTGVRDIRLVHVSENETWTIGLDDERPISEINLNSLGIRLKLMPWVRINGTLNLKVLQNWMYVILAHCLSCPFATLTNLMKRFNIMKPVDIFSLLEYLQTLDCLRIYTYVDSKRTTLLSEFAVLEERPANILDDFETIFVETDKIAIIKMGALRYKGQTDIDIPFEE